Protein AF-A0A7S8D0P3-F1 (afdb_monomer_lite)

Secondary structure (DSSP, 8-state):
-HHHHHHHHHHSTTGGGGG-EEEE-TTS-EEEE--SS--SSS-SSEEEEEE-SS-TTTSTTGGGSPPP-TTS-EEEE--GGGHHHHS-TT---SHHHHHHS---S-EEEEEE-SS-EEEEEE--TTT--HHHHHHHHHHHHHHHTT-GGGSPPBSTTTS-GGGGTTT-TT--PPPTTGGGB--THHHHHHHHHHHHHHHHS-----EEEE--HHHHHHHHHHHHHTTTTSSSPPP--HHHHHHHHHHHHHHHHHS-TT---EEEEEEEEESTTT-TTT--S-TTT-B--S--EEEEEEEEEHHHHH--STTHHHHHHHHHHHHHHHHTSHHHHHHHHHHHHHHHHHHSSPPPBS-TT-EEEEE-

Structure (mmCIF, N/CA/C/O backbone):
data_AF-A0A7S8D0P3-F1
#
_entry.id   AF-A0A7S8D0P3-F1
#
loop_
_atom_site.group_PDB
_atom_site.id
_atom_site.type_symbol
_atom_site.label_atom_id
_atom_site.label_alt_id
_atom_site.label_comp_id
_atom_site.label_asym_id
_atom_site.label_entity_id
_atom_site.label_seq_id
_atom_site.pdbx_PDB_ins_code
_atom_site.Cartn_x
_atom_site.Cartn_y
_atom_site.Cartn_z
_atom_site.occupancy
_atom_site.B_iso_or_equiv
_atom_site.auth_seq_id
_atom_site.auth_comp_id
_atom_site.auth_asym_id
_atom_site.auth_atom_id
_atom_site.pdbx_PDB_model_num
ATOM 1 N N . MET A 1 1 ? 7.997 -9.246 -25.696 1.00 88.56 1 MET A N 1
ATOM 2 C CA . MET A 1 1 ? 6.909 -8.241 -25.625 1.00 88.56 1 MET A CA 1
ATOM 3 C C . MET A 1 1 ? 6.840 -7.550 -24.262 1.00 88.56 1 MET A C 1
ATOM 5 O O . MET A 1 1 ? 7.014 -6.341 -24.234 1.00 88.56 1 MET A O 1
ATOM 9 N N . LEU A 1 2 ? 6.655 -8.286 -23.153 1.00 94.19 2 LEU A N 1
ATOM 10 C CA . LEU A 1 2 ? 6.530 -7.737 -21.785 1.00 94.19 2 LEU A CA 1
ATOM 11 C C . LEU A 1 2 ? 7.719 -6.864 -21.340 1.00 94.19 2 LEU A C 1
ATOM 13 O O . LEU A 1 2 ? 7.529 -5.743 -20.876 1.00 94.19 2 LEU A O 1
ATOM 17 N N . ARG A 1 3 ? 8.951 -7.346 -21.546 1.00 95.38 3 ARG A N 1
ATOM 18 C CA . ARG A 1 3 ? 10.180 -6.587 -21.260 1.00 95.38 3 ARG A CA 1
ATOM 19 C C . ARG A 1 3 ? 10.232 -5.255 -22.013 1.00 95.38 3 ARG A C 1
ATOM 21 O O . ARG A 1 3 ? 10.417 -4.201 -21.413 1.00 95.38 3 ARG A O 1
ATOM 28 N N . GLU A 1 4 ? 10.064 -5.307 -23.330 1.00 95.62 4 GLU A N 1
ATOM 29 C CA . GLU A 1 4 ? 10.180 -4.128 -24.194 1.00 95.62 4 GLU A CA 1
ATOM 30 C C . GLU A 1 4 ? 9.111 -3.081 -23.880 1.00 95.62 4 GLU A C 1
ATOM 32 O O . GLU A 1 4 ? 9.406 -1.891 -23.797 1.00 95.62 4 GLU A O 1
ATOM 37 N N . SER A 1 5 ? 7.869 -3.504 -23.635 1.00 96.94 5 SER A N 1
ATOM 38 C CA . SER A 1 5 ? 6.797 -2.571 -23.294 1.00 96.94 5 SER A CA 1
ATOM 39 C C . SER A 1 5 ? 7.032 -1.872 -21.954 1.00 96.94 5 SER A C 1
ATOM 41 O O . SER A 1 5 ? 6.804 -0.664 -21.885 1.00 96.94 5 SER A O 1
ATOM 43 N N . LEU A 1 6 ? 7.538 -2.563 -20.925 1.00 97.00 6 LEU A N 1
ATOM 44 C CA . LEU A 1 6 ? 7.891 -1.921 -19.651 1.00 97.00 6 LEU A CA 1
ATOM 45 C C . LEU A 1 6 ? 9.072 -0.961 -19.827 1.00 97.00 6 LEU A C 1
ATOM 47 O O . LEU A 1 6 ? 9.067 0.146 -19.290 1.00 97.00 6 LEU A O 1
ATOM 51 N N . SER A 1 7 ? 10.062 -1.355 -20.634 1.00 96.31 7 SER A N 1
ATOM 52 C CA . SER A 1 7 ? 11.213 -0.508 -20.953 1.00 96.31 7 SER A CA 1
ATOM 53 C C . SER A 1 7 ? 10.793 0.796 -21.627 1.00 96.31 7 SER A C 1
ATOM 55 O O . SER A 1 7 ? 11.289 1.854 -21.238 1.00 96.31 7 SER A O 1
ATOM 57 N N . ARG A 1 8 ? 9.822 0.749 -22.550 1.00 96.19 8 ARG A N 1
ATOM 58 C CA . ARG A 1 8 ? 9.239 1.952 -23.164 1.00 96.19 8 ARG A CA 1
ATOM 59 C C . ARG A 1 8 ? 8.606 2.885 -22.136 1.00 96.19 8 ARG A C 1
ATOM 61 O O . ARG A 1 8 ? 8.847 4.082 -22.224 1.00 96.19 8 ARG A O 1
ATOM 68 N N . VAL A 1 9 ? 7.852 2.360 -21.162 1.00 96.81 9 VAL A N 1
ATOM 69 C CA . VAL A 1 9 ? 7.243 3.186 -20.099 1.00 96.81 9 VAL A CA 1
ATOM 70 C C . VAL A 1 9 ? 8.323 3.886 -19.286 1.00 96.81 9 VAL A C 1
ATOM 72 O O . VAL A 1 9 ? 8.301 5.103 -19.151 1.00 96.81 9 VAL A O 1
ATOM 75 N N . ILE A 1 10 ? 9.309 3.138 -18.784 1.00 96.25 10 ILE A N 1
ATOM 76 C CA . ILE A 1 10 ? 10.359 3.704 -17.926 1.00 96.25 10 ILE A CA 1
ATOM 77 C C . ILE A 1 10 ? 11.255 4.679 -18.709 1.00 96.25 10 ILE A C 1
ATOM 79 O O . ILE A 1 10 ? 11.817 5.603 -18.131 1.00 96.25 10 ILE A O 1
ATOM 83 N N . ALA A 1 11 ? 11.378 4.538 -20.029 1.00 94.69 11 ALA A N 1
ATOM 84 C CA . ALA A 1 11 ? 12.126 5.488 -20.850 1.00 94.69 11 ALA A CA 1
ATOM 85 C C . ALA A 1 11 ? 11.448 6.871 -20.975 1.00 94.69 11 ALA A C 1
ATOM 87 O O . ALA A 1 11 ? 12.143 7.856 -21.273 1.00 94.69 11 ALA A O 1
ATOM 88 N N . LEU A 1 12 ? 10.132 6.966 -20.729 1.00 94.75 12 LEU A N 1
ATOM 89 C CA . LEU A 1 12 ? 9.378 8.216 -20.835 1.00 94.75 12 LEU A CA 1
ATOM 90 C C . LEU A 1 12 ? 9.917 9.297 -19.877 1.00 94.75 12 LEU A C 1
ATOM 92 O O . LEU A 1 12 ? 10.472 8.990 -18.810 1.00 94.75 12 LEU A O 1
ATOM 96 N N . PRO A 1 13 ? 9.759 10.588 -20.231 1.00 91.62 13 PRO A N 1
ATOM 97 C CA . PRO A 1 13 ? 10.049 11.690 -19.323 1.00 91.62 13 PRO A CA 1
ATOM 98 C C . PRO A 1 13 ? 9.340 11.512 -17.971 1.00 91.62 13 PRO A C 1
ATOM 100 O O . PRO A 1 13 ? 8.178 11.119 -17.906 1.00 91.62 13 PRO A O 1
ATOM 103 N N . GLY A 1 14 ? 10.068 11.762 -16.883 1.00 91.06 14 GLY A N 1
ATOM 104 C CA . GLY A 1 14 ? 9.611 11.548 -15.507 1.00 91.06 14 GLY A CA 1
ATOM 105 C C . GLY A 1 14 ? 9.648 10.088 -15.046 1.00 91.06 14 GLY A C 1
ATOM 106 O O . GLY A 1 14 ? 10.326 9.780 -14.065 1.00 91.06 14 GLY A O 1
ATOM 107 N N . TRP A 1 15 ? 9.038 9.176 -15.809 1.00 95.00 15 TRP A N 1
ATOM 108 C CA . TRP A 1 15 ? 8.965 7.737 -15.506 1.00 95.00 15 TRP A CA 1
ATOM 109 C C . TRP A 1 15 ? 10.332 7.067 -15.324 1.00 95.00 15 TRP A C 1
ATOM 111 O O . TRP A 1 15 ? 10.466 6.118 -14.549 1.00 95.00 15 TRP A O 1
ATOM 121 N N . ARG A 1 16 ? 11.383 7.615 -15.943 1.00 94.44 16 ARG A N 1
ATOM 122 C CA . ARG A 1 16 ? 12.779 7.184 -15.743 1.00 94.44 16 ARG A CA 1
ATOM 123 C C . ARG A 1 16 ? 13.247 7.155 -14.295 1.00 94.44 16 ARG A C 1
ATOM 125 O O . ARG A 1 16 ? 14.171 6.402 -13.999 1.00 94.44 16 ARG A O 1
ATOM 132 N N . LYS A 1 17 ? 12.603 7.905 -13.391 1.00 93.94 17 LYS A N 1
ATOM 133 C CA . LYS A 1 17 ? 12.846 7.828 -11.942 1.00 93.94 17 LYS A CA 1
ATOM 134 C C . LYS A 1 17 ? 12.729 6.395 -11.419 1.00 93.94 17 LYS A C 1
ATOM 136 O O . LYS A 1 17 ? 13.540 5.993 -10.590 1.00 93.94 17 LYS A O 1
ATOM 141 N N . LEU A 1 18 ? 11.793 5.604 -11.949 1.00 94.56 18 LEU A N 1
ATOM 142 C CA . LEU A 1 18 ? 11.612 4.194 -11.584 1.00 94.56 18 LEU A CA 1
ATOM 143 C C . LEU A 1 18 ? 12.834 3.339 -11.932 1.00 94.56 18 LEU A C 1
ATOM 145 O O . LEU A 1 18 ? 13.189 2.431 -11.187 1.00 94.56 18 LEU A O 1
ATOM 149 N N . GLY A 1 19 ? 13.540 3.687 -13.009 1.00 95.31 19 GLY A N 1
ATOM 150 C CA . GLY A 1 19 ? 14.804 3.061 -13.378 1.00 95.31 19 GLY A CA 1
ATOM 151 C C . GLY A 1 19 ? 16.024 3.627 -12.657 1.00 95.31 19 GLY A C 1
ATOM 152 O O . GLY A 1 19 ? 17.145 3.401 -13.105 1.00 95.31 19 GLY A O 1
ATOM 153 N N . GLY A 1 20 ? 15.838 4.382 -11.574 1.00 95.38 20 GLY A N 1
ATOM 154 C CA . GLY A 1 20 ? 16.918 4.912 -10.750 1.00 95.38 20 GLY A CA 1
ATOM 155 C C . GLY A 1 20 ? 17.628 3.864 -9.888 1.00 95.38 20 GLY A C 1
ATOM 156 O O . GLY A 1 20 ? 17.328 2.668 -9.934 1.00 95.38 20 GLY A O 1
ATOM 157 N N . ARG A 1 21 ? 18.618 4.326 -9.123 1.00 96.19 21 ARG A N 1
ATOM 158 C CA . ARG A 1 21 ? 19.414 3.547 -8.165 1.00 96.19 21 ARG A CA 1
ATOM 159 C C . ARG A 1 21 ? 19.366 4.216 -6.808 1.00 96.19 21 ARG A C 1
ATOM 161 O O . ARG A 1 21 ? 19.583 5.423 -6.733 1.00 96.19 21 ARG A O 1
ATOM 168 N N . VAL A 1 22 ? 19.124 3.438 -5.759 1.00 95.56 22 VAL A N 1
ATOM 169 C CA . VAL A 1 22 ? 19.163 3.956 -4.390 1.00 95.56 22 VAL A CA 1
ATOM 170 C C . VAL A 1 22 ? 20.615 4.234 -4.018 1.00 95.56 22 VAL A C 1
ATOM 172 O O . VAL A 1 22 ? 21.484 3.375 -4.172 1.00 95.56 22 VAL A O 1
ATOM 175 N N . ARG A 1 23 ? 20.898 5.450 -3.565 1.00 95.38 23 ARG A N 1
ATOM 176 C CA . ARG A 1 23 ? 22.223 5.887 -3.123 1.00 95.38 23 ARG A CA 1
ATOM 177 C C . ARG A 1 23 ? 22.109 6.604 -1.794 1.00 95.38 23 ARG A C 1
ATOM 179 O O . ARG A 1 23 ? 21.054 7.126 -1.455 1.00 95.38 23 ARG A O 1
ATOM 186 N N . MET A 1 24 ? 23.209 6.617 -1.057 1.00 95.44 24 MET A N 1
ATOM 187 C CA . MET A 1 24 ? 23.353 7.422 0.145 1.00 95.44 24 MET A CA 1
ATOM 188 C C . MET A 1 24 ? 24.165 8.668 -0.205 1.00 95.44 24 MET A C 1
ATOM 190 O O . MET A 1 24 ? 25.224 8.553 -0.824 1.00 95.44 24 MET A O 1
ATOM 194 N N . ASN A 1 25 ? 23.683 9.844 0.180 1.00 94.31 25 ASN A N 1
ATOM 195 C CA . ASN A 1 25 ? 24.411 11.094 -0.007 1.00 94.31 25 ASN A CA 1
ATOM 196 C C . ASN A 1 25 ? 25.384 11.372 1.155 1.00 94.31 25 ASN A C 1
ATOM 198 O O . ASN A 1 25 ? 25.431 10.646 2.150 1.00 94.31 25 ASN A O 1
ATOM 202 N N . SER A 1 26 ? 26.146 12.466 1.059 1.00 94.38 26 SER A N 1
ATOM 203 C CA . SER A 1 26 ? 27.126 12.873 2.082 1.00 94.38 26 SER A CA 1
ATOM 204 C C . SER A 1 26 ? 26.517 13.242 3.442 1.00 94.38 26 SER A C 1
ATOM 206 O O . SER A 1 26 ? 27.242 13.345 4.426 1.00 94.38 26 SER A O 1
ATOM 208 N N . LYS A 1 27 ? 25.193 13.431 3.514 1.00 93.12 27 LYS A N 1
ATOM 209 C CA . LYS A 1 27 ? 24.434 13.708 4.743 1.00 93.12 27 LYS A CA 1
ATOM 210 C C . LYS A 1 27 ? 23.757 12.457 5.313 1.00 93.12 27 LYS A C 1
ATOM 212 O O . LYS A 1 27 ? 22.871 12.589 6.156 1.00 93.12 27 LYS A O 1
ATOM 217 N N . TYR A 1 28 ? 24.127 11.265 4.840 1.00 89.75 28 TYR A N 1
ATOM 218 C CA . TYR A 1 28 ? 23.503 9.997 5.229 1.00 89.75 28 TYR A CA 1
ATOM 219 C C . TYR A 1 28 ? 21.985 9.970 4.979 1.00 89.75 28 TYR A C 1
ATOM 221 O O . TYR A 1 28 ? 21.216 9.404 5.758 1.00 89.75 28 TYR A O 1
ATOM 229 N N . LYS A 1 29 ? 21.533 10.610 3.893 1.00 90.75 29 LYS A N 1
ATOM 230 C CA . LYS A 1 29 ? 20.152 10.531 3.401 1.00 90.75 29 LYS A CA 1
ATOM 231 C C . LYS A 1 29 ? 20.104 9.765 2.083 1.00 90.75 29 LYS A C 1
ATOM 233 O O . LYS A 1 29 ? 21.052 9.797 1.300 1.00 90.75 29 LYS A O 1
ATOM 238 N N . LEU A 1 30 ? 18.985 9.083 1.855 1.00 93.31 30 LEU A N 1
ATOM 239 C CA . LEU A 1 30 ? 18.761 8.301 0.645 1.00 93.31 30 LEU A CA 1
ATOM 240 C C . LEU A 1 30 ? 18.325 9.195 -0.518 1.00 93.31 30 LEU A C 1
ATOM 242 O O . LEU A 1 30 ? 17.484 10.075 -0.354 1.00 93.31 30 LEU A O 1
ATOM 246 N N . GLU A 1 31 ? 18.876 8.924 -1.695 1.00 93.44 31 GLU A N 1
ATOM 247 C CA . GLU A 1 31 ? 18.575 9.599 -2.955 1.00 93.44 31 GLU A CA 1
ATOM 248 C C . GLU A 1 31 ? 18.412 8.575 -4.084 1.00 93.44 31 GLU A C 1
ATOM 250 O O . GLU A 1 31 ? 18.925 7.454 -4.022 1.00 93.44 31 GLU A O 1
ATOM 255 N N . ILE A 1 32 ? 17.700 8.967 -5.143 1.00 93.44 32 ILE A N 1
ATOM 256 C CA . ILE A 1 32 ? 17.501 8.141 -6.337 1.00 93.44 32 ILE A CA 1
ATOM 257 C C . ILE A 1 32 ? 18.338 8.721 -7.477 1.00 93.44 32 ILE A C 1
ATOM 259 O O . ILE A 1 32 ? 18.025 9.775 -8.026 1.00 93.44 32 ILE A O 1
ATOM 263 N N . HIS A 1 33 ? 19.390 8.008 -7.875 1.00 94.81 33 HIS A N 1
ATOM 264 C CA . HIS A 1 33 ? 20.246 8.395 -8.993 1.00 94.81 33 HIS A CA 1
ATOM 265 C C . HIS A 1 33 ? 19.727 7.779 -10.290 1.00 94.81 33 HIS A C 1
ATOM 267 O O . HIS A 1 33 ? 19.792 6.562 -10.481 1.00 94.81 33 HIS A O 1
ATOM 273 N N . VAL A 1 34 ? 19.238 8.615 -11.203 1.00 94.38 34 VAL A N 1
ATOM 274 C CA . VAL A 1 34 ? 18.690 8.173 -12.491 1.00 94.38 34 VAL A CA 1
ATOM 275 C C . VAL A 1 34 ? 19.777 8.217 -13.572 1.00 94.38 34 VAL A C 1
ATOM 277 O O . VAL A 1 34 ? 20.350 9.283 -13.811 1.00 94.38 34 VAL A O 1
ATOM 280 N N . PRO A 1 35 ? 20.093 7.094 -14.248 1.00 94.19 35 PRO A N 1
ATOM 281 C CA . PRO A 1 35 ? 20.983 7.109 -15.407 1.00 94.19 35 PRO A CA 1
ATOM 282 C C . PRO A 1 35 ? 20.472 8.058 -16.503 1.00 94.19 35 PRO A C 1
ATOM 284 O O . PRO A 1 35 ? 19.283 8.067 -16.811 1.00 94.19 35 PRO A O 1
ATOM 287 N N . LYS A 1 36 ? 21.374 8.823 -17.139 1.00 91.62 36 LYS A N 1
ATOM 288 C CA . LYS A 1 36 ? 21.011 9.690 -18.280 1.00 91.62 36 LYS A CA 1
ATOM 289 C C . LYS A 1 36 ? 20.414 8.887 -19.439 1.00 91.62 36 LYS A C 1
ATOM 291 O O . LYS A 1 36 ? 19.483 9.342 -20.093 1.00 91.62 36 LYS A O 1
ATOM 296 N N . THR A 1 37 ? 20.961 7.698 -19.673 1.00 92.56 37 THR A N 1
ATOM 297 C CA . THR A 1 37 ? 20.485 6.719 -20.649 1.00 92.56 37 THR A CA 1
ATOM 298 C C . THR A 1 37 ? 20.521 5.329 -20.025 1.00 92.56 37 THR A C 1
ATOM 300 O O . THR A 1 37 ? 21.417 5.010 -19.237 1.00 92.56 37 THR A O 1
ATOM 303 N N . PHE A 1 38 ? 19.542 4.496 -20.374 1.00 95.38 38 PHE A N 1
ATOM 304 C CA . PHE A 1 38 ? 19.559 3.080 -20.023 1.00 95.38 38 PHE A CA 1
ATOM 305 C C . PHE A 1 38 ? 20.371 2.304 -21.060 1.00 95.38 38 PHE A C 1
ATOM 307 O O . PHE A 1 38 ? 20.313 2.591 -22.254 1.00 95.38 38 PHE A O 1
ATOM 314 N N . SER A 1 39 ? 21.148 1.331 -20.600 1.00 93.62 39 SER A N 1
ATOM 315 C CA . SER A 1 39 ? 21.996 0.477 -21.441 1.00 93.62 39 SER A CA 1
ATOM 316 C C . SER A 1 39 ? 21.977 -0.956 -20.923 1.00 93.62 39 SER A C 1
ATOM 318 O O . SER A 1 39 ? 21.445 -1.218 -19.848 1.00 93.62 39 SER A O 1
ATOM 320 N N . SER A 1 40 ? 22.606 -1.889 -21.637 1.00 91.00 40 SER A N 1
ATOM 321 C CA . SER A 1 40 ? 22.783 -3.261 -21.141 1.00 91.00 40 SER A CA 1
ATOM 322 C C . SER A 1 40 ? 23.541 -3.321 -19.809 1.00 91.00 40 SER A C 1
ATOM 324 O O . SER A 1 40 ? 23.227 -4.159 -18.974 1.00 91.00 40 SER A O 1
ATOM 326 N N . ARG A 1 41 ? 24.496 -2.405 -19.579 1.00 92.12 41 ARG A N 1
ATOM 327 C CA . ARG A 1 41 ? 25.250 -2.305 -18.315 1.00 92.12 41 ARG A CA 1
ATOM 328 C C . ARG A 1 41 ? 24.467 -1.616 -17.198 1.00 92.12 41 ARG A C 1
ATOM 330 O O . ARG A 1 41 ? 24.695 -1.902 -16.032 1.00 92.12 41 ARG A O 1
ATOM 337 N N . ARG A 1 42 ? 23.575 -0.684 -17.547 1.00 94.62 42 ARG A N 1
ATOM 338 C CA . ARG A 1 42 ? 22.718 0.053 -16.602 1.00 94.62 42 ARG A CA 1
ATOM 339 C C . ARG A 1 42 ? 21.272 0.007 -17.095 1.00 94.62 42 ARG A C 1
ATOM 341 O O . ARG A 1 42 ? 20.799 0.992 -17.672 1.00 94.62 42 ARG A O 1
ATOM 348 N N . PRO A 1 43 ? 20.591 -1.142 -16.950 1.00 95.50 43 PRO A N 1
ATOM 349 C CA . PRO A 1 43 ? 19.252 -1.318 -17.491 1.00 95.50 43 PRO A CA 1
ATOM 350 C C . PRO A 1 43 ? 18.225 -0.499 -16.704 1.00 95.50 43 PRO A C 1
ATOM 352 O O . PRO A 1 43 ? 18.460 -0.102 -15.559 1.00 95.50 43 PRO A O 1
ATOM 355 N N . ALA A 1 44 ? 17.067 -0.266 -17.321 1.00 96.19 44 ALA A N 1
ATOM 356 C CA . ALA A 1 44 ? 15.941 0.416 -16.685 1.00 96.19 44 ALA A CA 1
ATOM 357 C C . ALA A 1 44 ? 15.379 -0.369 -15.485 1.00 96.19 44 ALA A C 1
ATOM 359 O O . ALA A 1 44 ? 14.906 0.229 -14.530 1.00 96.19 44 ALA A O 1
ATOM 360 N N . PHE A 1 45 ? 15.447 -1.698 -15.521 1.00 96.12 45 PHE A N 1
ATOM 361 C CA . PHE A 1 45 ? 14.994 -2.610 -14.471 1.00 96.12 45 PHE A CA 1
ATOM 362 C C . PHE A 1 45 ? 15.752 -3.939 -14.598 1.00 96.12 45 PHE A C 1
ATOM 364 O O . PHE A 1 45 ? 16.290 -4.241 -15.668 1.00 96.12 45 PHE A O 1
ATOM 371 N N . GLY A 1 46 ? 15.835 -4.705 -13.511 1.00 95.50 46 GLY A N 1
ATOM 372 C CA . GLY A 1 46 ? 16.370 -6.065 -13.522 1.00 95.50 46 GLY A CA 1
ATOM 373 C C . GLY A 1 46 ? 15.380 -6.967 -14.246 1.00 95.50 46 GLY A C 1
ATOM 374 O O . GLY A 1 46 ? 14.180 -6.819 -14.044 1.00 95.50 46 GLY A O 1
ATOM 375 N N . PHE A 1 47 ? 15.837 -7.853 -15.125 1.00 95.69 47 PHE A N 1
ATOM 376 C CA . PHE A 1 47 ? 14.942 -8.699 -15.914 1.00 95.69 47 PHE A CA 1
ATOM 377 C C . PHE A 1 47 ? 15.368 -10.156 -15.834 1.00 95.69 47 PHE A C 1
ATOM 379 O O . PHE A 1 47 ? 16.488 -10.489 -16.219 1.00 95.69 47 PHE A O 1
ATOM 386 N N . HIS A 1 48 ? 14.442 -11.007 -15.403 1.00 96.19 48 HIS A N 1
ATOM 387 C CA . HIS A 1 48 ? 14.629 -12.447 -15.310 1.00 96.19 48 HIS A CA 1
ATOM 388 C C . HIS A 1 48 ? 13.461 -13.152 -15.993 1.00 96.19 48 HIS A C 1
ATOM 390 O O . HIS A 1 48 ? 12.304 -12.754 -15.839 1.00 96.19 48 HIS A O 1
ATOM 396 N N . HIS A 1 49 ? 13.766 -14.205 -16.747 1.00 96.06 49 HIS A N 1
ATOM 397 C CA . HIS A 1 49 ? 12.763 -15.036 -17.399 1.00 96.06 49 HIS A CA 1
ATOM 398 C C . HIS A 1 49 ? 13.130 -16.505 -17.228 1.00 96.06 49 HIS A C 1
ATOM 400 O O . HIS A 1 49 ? 14.162 -16.949 -17.724 1.00 96.06 49 HIS A O 1
ATOM 406 N N . THR A 1 50 ? 12.271 -17.231 -16.525 1.00 95.69 50 THR A N 1
ATOM 407 C CA . THR A 1 50 ? 12.356 -18.676 -1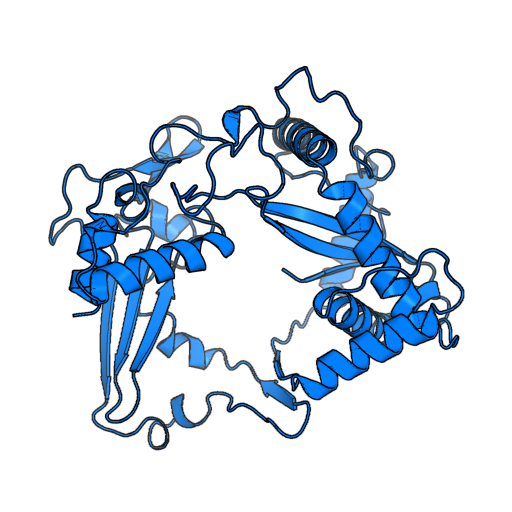6.320 1.00 95.69 50 THR A CA 1
ATOM 408 C C . THR A 1 50 ? 11.272 -19.346 -17.158 1.00 95.69 50 THR A C 1
ATOM 410 O O . THR A 1 50 ? 10.144 -18.859 -17.201 1.00 95.69 50 THR A O 1
ATOM 413 N N . THR A 1 51 ? 11.597 -20.440 -17.844 1.00 96.88 51 THR A N 1
ATOM 414 C CA . THR A 1 51 ? 10.633 -21.188 -18.667 1.00 96.88 51 THR A CA 1
ATOM 415 C C . THR A 1 51 ? 10.623 -22.653 -18.254 1.00 96.88 51 THR A C 1
ATOM 417 O O . THR A 1 51 ? 11.675 -23.224 -17.975 1.00 96.88 51 THR A O 1
ATOM 420 N N . PHE A 1 52 ? 9.430 -23.234 -18.221 1.00 97.25 52 PHE A N 1
ATOM 421 C CA . PHE A 1 52 ? 9.161 -24.634 -17.951 1.00 97.25 52 PHE A CA 1
ATOM 422 C C . PHE A 1 52 ? 8.329 -25.209 -19.100 1.00 97.25 52 PHE A C 1
ATOM 424 O O . PHE A 1 52 ? 7.245 -24.706 -19.394 1.00 97.25 52 PHE A O 1
ATOM 431 N N . ASP A 1 53 ? 8.805 -26.292 -19.713 1.00 97.44 53 ASP A N 1
ATOM 432 C CA . ASP A 1 53 ? 8.114 -26.989 -20.811 1.00 97.44 53 ASP A CA 1
ATOM 433 C C . ASP A 1 53 ? 7.042 -27.973 -20.297 1.00 97.44 53 ASP A C 1
ATOM 435 O O . ASP A 1 53 ? 6.869 -29.069 -20.824 1.00 97.44 53 ASP A O 1
ATOM 439 N N . ILE A 1 54 ? 6.341 -27.590 -19.231 1.00 98.12 54 ILE A N 1
ATOM 440 C CA . ILE A 1 54 ? 5.270 -28.357 -18.583 1.00 98.12 54 ILE A CA 1
ATOM 441 C C . ILE A 1 54 ? 4.107 -27.429 -18.236 1.00 98.12 54 ILE A C 1
ATOM 443 O O . ILE A 1 54 ? 4.281 -26.206 -18.177 1.00 98.12 54 ILE A O 1
ATOM 447 N N . SER A 1 55 ? 2.930 -28.006 -17.989 1.00 97.81 55 SER A N 1
ATOM 448 C CA . SER A 1 55 ? 1.810 -27.250 -17.425 1.00 97.81 55 SER A CA 1
ATOM 449 C C . SER A 1 55 ? 2.101 -26.831 -15.980 1.00 97.81 55 SER A C 1
ATOM 451 O O . SER A 1 55 ? 2.899 -27.459 -15.273 1.00 97.81 55 SER A O 1
ATOM 453 N N . ILE A 1 56 ? 1.446 -25.771 -15.505 1.00 96.75 56 ILE A N 1
ATOM 454 C CA . ILE A 1 56 ? 1.612 -25.308 -14.121 1.00 96.75 56 ILE A CA 1
ATOM 455 C C . ILE A 1 56 ? 1.194 -26.375 -13.094 1.00 96.75 56 ILE A C 1
ATOM 457 O O . ILE A 1 56 ? 1.794 -26.475 -12.021 1.00 96.75 56 ILE A O 1
ATOM 461 N N . ASP A 1 57 ? 0.203 -27.202 -13.442 1.00 96.50 57 ASP A N 1
ATOM 462 C CA . ASP A 1 57 ? -0.326 -28.271 -12.591 1.00 96.50 57 ASP A CA 1
ATOM 463 C C . ASP A 1 57 ? 0.606 -29.501 -12.527 1.00 96.50 57 ASP A C 1
ATOM 465 O O . ASP A 1 57 ? 0.531 -30.276 -11.575 1.00 96.50 57 ASP A O 1
ATOM 469 N N . GLU A 1 58 ? 1.534 -29.661 -13.475 1.00 97.31 58 GLU A N 1
ATOM 470 C CA . GLU A 1 58 ? 2.580 -30.695 -13.430 1.00 97.31 58 GLU A CA 1
ATOM 471 C C . GLU A 1 58 ? 3.795 -30.276 -12.587 1.00 97.31 58 GLU A C 1
ATOM 473 O O . GLU A 1 58 ? 4.567 -31.120 -12.124 1.00 97.31 58 GLU A O 1
ATOM 478 N N . HIS A 1 59 ? 3.988 -28.975 -12.356 1.00 96.56 59 HIS A N 1
ATOM 479 C CA . HIS A 1 59 ? 5.150 -28.488 -11.624 1.00 96.56 59 HIS A CA 1
ATOM 480 C C . HIS A 1 59 ? 5.028 -28.803 -10.113 1.00 96.56 59 HIS A C 1
ATOM 482 O O . HIS A 1 59 ? 4.062 -28.370 -9.477 1.00 96.56 59 HIS A O 1
ATOM 488 N N . PRO A 1 60 ? 6.031 -29.437 -9.462 1.00 94.62 60 PRO A N 1
ATOM 489 C CA . PRO A 1 60 ? 5.933 -29.908 -8.066 1.00 94.62 60 PRO A CA 1
ATOM 490 C C . PRO A 1 60 ? 5.582 -28.830 -7.027 1.00 94.62 60 PRO A C 1
ATOM 492 O O . PRO A 1 60 ? 4.975 -29.095 -5.988 1.00 94.62 60 PRO A O 1
ATOM 495 N N . LEU A 1 61 ? 6.012 -27.594 -7.277 1.00 93.75 61 LEU A N 1
ATOM 496 C CA . LEU A 1 61 ? 5.695 -26.440 -6.437 1.00 93.75 61 LEU A CA 1
ATOM 497 C C . LEU A 1 61 ? 4.501 -25.606 -6.942 1.00 93.75 61 LEU A C 1
ATOM 499 O O . LEU A 1 61 ? 3.629 -25.294 -6.139 1.00 93.75 61 LEU A O 1
ATOM 503 N N . ALA A 1 62 ? 4.433 -25.252 -8.233 1.00 93.50 62 ALA A N 1
ATOM 504 C CA . ALA A 1 62 ? 3.395 -24.363 -8.760 1.00 93.50 62 ALA A CA 1
ATOM 505 C C . ALA A 1 62 ? 1.987 -24.982 -8.720 1.00 93.50 62 ALA A C 1
ATOM 507 O O . ALA A 1 62 ? 1.023 -24.266 -8.469 1.00 93.50 62 ALA A O 1
ATOM 508 N N . SER A 1 63 ? 1.874 -26.309 -8.835 1.00 93.69 63 SER A N 1
ATOM 509 C CA . SER A 1 63 ? 0.611 -27.048 -8.662 1.00 93.69 63 SER A CA 1
ATOM 510 C C . SER A 1 63 ? -0.029 -26.873 -7.277 1.00 93.69 63 SER A C 1
ATOM 512 O O . SER A 1 63 ? -1.228 -27.098 -7.108 1.00 93.69 63 SER A O 1
ATOM 514 N N . ARG A 1 64 ? 0.758 -26.443 -6.279 1.00 91.88 64 ARG A N 1
ATOM 515 C CA . ARG A 1 64 ? 0.316 -26.172 -4.902 1.00 91.88 64 ARG A CA 1
ATOM 516 C C . ARG A 1 64 ? -0.073 -24.712 -4.664 1.00 91.88 64 ARG A C 1
ATOM 518 O O . ARG A 1 64 ? -0.445 -24.374 -3.541 1.00 91.88 64 ARG A O 1
ATOM 525 N N . LEU A 1 65 ? 0.020 -23.842 -5.676 1.00 90.81 65 LEU A N 1
ATOM 526 C CA . LEU A 1 65 ? -0.418 -22.454 -5.543 1.00 90.81 65 LEU A CA 1
ATOM 527 C C . LEU A 1 65 ? -1.908 -22.404 -5.151 1.00 90.81 65 LEU A C 1
ATOM 529 O O . LEU A 1 65 ? -2.706 -23.185 -5.682 1.00 90.81 65 LEU A O 1
ATOM 533 N N . PRO A 1 66 ? -2.310 -21.500 -4.236 1.00 89.00 66 PRO A N 1
ATOM 534 C CA . PRO A 1 66 ? -3.698 -21.401 -3.803 1.00 89.00 66 PRO A CA 1
ATOM 535 C C . PRO A 1 66 ? -4.653 -21.168 -4.978 1.00 89.00 66 PRO A C 1
ATOM 537 O O . PRO A 1 66 ? -4.449 -20.263 -5.789 1.00 89.00 66 PRO A O 1
ATOM 540 N N . LYS A 1 67 ? -5.724 -21.965 -5.042 1.00 87.31 67 LYS A N 1
ATOM 541 C CA . LYS A 1 67 ? -6.808 -21.807 -6.020 1.00 87.31 67 LYS A CA 1
ATOM 542 C C . LYS A 1 67 ? -8.015 -21.132 -5.345 1.00 87.31 67 LYS A C 1
ATOM 544 O O . LYS A 1 67 ? -8.306 -21.467 -4.195 1.00 87.31 67 LYS A O 1
ATOM 549 N N . PRO A 1 68 ? -8.724 -20.205 -6.021 1.00 87.62 68 PRO A N 1
ATOM 550 C CA . PRO A 1 68 ? -9.916 -19.561 -5.466 1.00 87.62 68 PRO A CA 1
ATOM 551 C C . PRO A 1 68 ? -10.988 -20.576 -5.044 1.00 87.62 68 PRO A C 1
ATOM 553 O O . PRO A 1 68 ? -11.352 -21.450 -5.830 1.00 87.62 68 PRO A O 1
ATOM 556 N N . THR A 1 69 ? -11.546 -20.436 -3.839 1.00 90.38 69 THR A N 1
ATOM 557 C CA . THR A 1 69 ? -12.652 -21.277 -3.347 1.00 90.38 69 THR A CA 1
ATOM 558 C C . THR A 1 69 ? -13.971 -20.512 -3.416 1.00 90.38 69 THR A C 1
ATOM 560 O O . THR A 1 69 ? -14.461 -19.972 -2.428 1.00 90.38 69 THR A O 1
ATOM 563 N N . LEU A 1 70 ? -14.555 -20.433 -4.610 1.00 90.00 70 LEU A N 1
ATOM 564 C CA . LEU A 1 70 ? -15.691 -19.541 -4.883 1.00 90.00 70 LEU A CA 1
ATOM 565 C C . LEU A 1 70 ? -16.927 -19.802 -4.003 1.00 90.00 70 LEU A C 1
ATOM 567 O O . LEU A 1 70 ? -17.650 -18.860 -3.688 1.00 90.00 70 LEU A O 1
ATOM 571 N N . ASP A 1 71 ? -17.133 -21.044 -3.562 1.00 90.50 71 ASP A N 1
ATOM 572 C CA . ASP A 1 71 ? -18.339 -21.449 -2.831 1.00 90.50 71 ASP A CA 1
ATOM 573 C C . ASP A 1 71 ? -18.265 -21.216 -1.315 1.00 90.50 71 ASP A C 1
ATOM 575 O O . ASP A 1 71 ? -19.294 -21.215 -0.639 1.00 90.50 71 ASP A O 1
ATOM 579 N N . LYS A 1 72 ? -17.062 -21.054 -0.744 1.00 92.31 72 LYS A N 1
ATOM 580 C CA . LYS A 1 72 ? -16.885 -20.926 0.710 1.00 92.31 72 LYS A CA 1
ATOM 581 C C . LYS A 1 72 ? -15.602 -20.188 1.096 1.00 92.31 72 LYS A C 1
ATOM 583 O O . LYS A 1 72 ? -14.608 -20.291 0.378 1.00 92.31 72 LYS A O 1
ATOM 588 N N . PRO A 1 73 ? -15.579 -19.508 2.257 1.00 94.00 73 PRO A N 1
ATOM 589 C CA . PRO A 1 73 ? -14.337 -19.017 2.834 1.00 94.00 73 PRO A CA 1
ATOM 590 C C . PRO A 1 73 ? -13.334 -20.147 3.053 1.00 94.00 73 PRO A C 1
ATOM 592 O O . PRO A 1 73 ? -13.710 -21.255 3.450 1.00 94.00 73 PRO A O 1
ATOM 595 N N . SER A 1 74 ? -12.057 -19.860 2.840 1.00 94.00 74 SER A N 1
ATOM 596 C CA . SER A 1 74 ? -10.971 -20.815 3.058 1.00 94.00 74 SER A CA 1
ATOM 597 C C . SER A 1 74 ? -9.718 -20.117 3.568 1.00 94.00 74 SER A C 1
ATOM 599 O O . SER A 1 74 ? -9.500 -18.927 3.341 1.00 94.00 74 SER A O 1
ATOM 601 N N . ILE A 1 75 ? -8.880 -20.891 4.251 1.00 92.94 75 ILE A N 1
ATOM 602 C CA . ILE A 1 75 ? -7.547 -20.483 4.682 1.00 92.94 75 ILE A CA 1
ATOM 603 C C . ILE A 1 75 ? -6.551 -21.351 3.918 1.00 92.94 75 ILE A C 1
ATOM 605 O O . ILE A 1 75 ? -6.711 -22.569 3.853 1.00 92.94 75 ILE A O 1
ATOM 609 N N . HIS A 1 76 ? -5.540 -20.716 3.340 1.00 90.25 76 HIS A N 1
ATOM 610 C CA . HIS A 1 76 ? -4.467 -21.356 2.597 1.00 90.25 76 HIS A CA 1
ATOM 611 C C . HIS A 1 76 ? -3.123 -21.019 3.237 1.00 90.25 76 HIS A C 1
ATOM 613 O O . HIS A 1 76 ? -2.892 -19.886 3.669 1.00 90.25 76 HIS A O 1
ATOM 619 N N . ASP A 1 77 ? -2.224 -21.994 3.272 1.00 85.06 77 ASP A N 1
ATOM 620 C CA . ASP A 1 77 ? -0.867 -21.780 3.756 1.00 85.06 77 ASP A CA 1
ATOM 621 C C . ASP A 1 77 ? -0.061 -20.955 2.750 1.00 85.06 77 ASP A C 1
ATOM 623 O O . ASP A 1 77 ? -0.064 -21.225 1.546 1.00 85.06 77 ASP A O 1
ATOM 627 N N . GLN A 1 78 ? 0.658 -19.947 3.247 1.00 81.50 78 GLN A N 1
ATOM 628 C CA . GLN A 1 78 ? 1.646 -19.239 2.448 1.00 81.50 78 GLN A CA 1
ATOM 629 C C . GLN A 1 78 ? 3.000 -19.928 2.618 1.00 81.50 78 GLN A C 1
ATOM 631 O O . GLN A 1 78 ? 3.733 -19.666 3.570 1.00 81.50 78 GLN A O 1
ATOM 636 N N . HIS A 1 79 ? 3.335 -20.829 1.697 1.00 81.62 79 HIS A N 1
ATOM 637 C CA . HIS A 1 79 ? 4.645 -21.472 1.700 1.00 81.62 79 HIS A CA 1
ATOM 638 C C . HIS A 1 79 ? 5.723 -20.494 1.225 1.00 81.62 79 HIS A C 1
ATOM 640 O O . HIS A 1 79 ? 5.612 -19.920 0.141 1.00 81.62 79 HIS A O 1
ATOM 646 N N . SER A 1 80 ? 6.797 -20.346 2.005 1.00 84.19 80 SER A N 1
ATOM 647 C CA . SER A 1 80 ? 7.969 -19.535 1.639 1.00 84.19 80 SER A CA 1
ATOM 648 C C . SER A 1 80 ? 8.587 -19.958 0.308 1.00 84.19 80 SER A C 1
ATOM 650 O O . SER A 1 80 ? 9.143 -19.127 -0.403 1.00 84.19 80 SER A O 1
ATOM 652 N N . ASP A 1 81 ? 8.450 -21.232 -0.054 1.00 86.81 81 ASP A N 1
ATOM 653 C CA . ASP A 1 81 ? 8.963 -21.788 -1.305 1.00 86.81 81 ASP A CA 1
ATOM 654 C C . ASP A 1 81 ? 8.353 -21.098 -2.533 1.00 86.81 81 ASP A C 1
ATOM 656 O O . ASP A 1 81 ? 9.033 -20.931 -3.548 1.00 86.81 81 ASP A O 1
ATOM 660 N N . PHE A 1 82 ? 7.105 -20.614 -2.440 1.00 89.44 82 PHE A N 1
ATOM 661 C CA . PHE A 1 82 ? 6.448 -19.875 -3.524 1.00 89.44 82 PHE A CA 1
ATOM 662 C C . PHE A 1 82 ? 7.174 -18.574 -3.886 1.00 89.44 82 PHE A C 1
ATOM 664 O O . PHE A 1 82 ? 7.018 -18.087 -5.006 1.00 89.44 82 PHE A O 1
ATOM 671 N N . ASN A 1 83 ? 8.021 -18.044 -2.995 1.00 88.88 83 ASN A N 1
ATOM 672 C CA . ASN A 1 83 ? 8.836 -16.864 -3.280 1.00 88.88 83 ASN A CA 1
ATOM 673 C C . ASN A 1 83 ? 9.758 -17.074 -4.484 1.00 88.88 83 ASN A C 1
ATOM 675 O O . ASN A 1 83 ? 10.072 -16.101 -5.155 1.00 88.88 83 ASN A O 1
ATOM 679 N N . THR A 1 84 ? 10.136 -18.313 -4.811 1.00 89.75 84 THR A N 1
ATOM 680 C CA . THR A 1 84 ? 10.947 -18.623 -6.004 1.00 89.75 84 THR A CA 1
ATOM 681 C C . THR A 1 84 ? 10.271 -18.222 -7.318 1.00 89.75 84 THR A C 1
ATOM 683 O O . THR A 1 84 ? 10.955 -17.889 -8.283 1.00 89.75 84 THR A O 1
ATOM 686 N N . PHE A 1 85 ? 8.934 -18.182 -7.362 1.00 92.75 85 PHE A N 1
ATOM 687 C CA . PHE A 1 85 ? 8.196 -17.670 -8.519 1.00 92.75 85 PHE A CA 1
ATOM 688 C C . PHE A 1 85 ? 8.117 -16.140 -8.535 1.00 92.75 85 PHE A C 1
ATOM 690 O O . PHE A 1 85 ? 8.009 -15.541 -9.603 1.00 92.75 85 PHE A O 1
ATOM 697 N N . GLY A 1 86 ? 8.185 -15.504 -7.362 1.00 92.00 86 GLY A N 1
ATOM 698 C CA . GLY A 1 86 ? 8.039 -14.057 -7.208 1.00 92.00 86 GLY A CA 1
ATOM 699 C C . GLY A 1 86 ? 9.349 -13.274 -7.284 1.00 92.00 86 GLY A C 1
ATOM 700 O O . GLY A 1 86 ? 9.405 -12.214 -7.902 1.00 92.00 86 GLY A O 1
ATOM 701 N N . VAL A 1 87 ? 10.407 -13.805 -6.676 1.00 93.75 87 VAL A N 1
ATOM 702 C CA . VAL A 1 87 ? 11.687 -13.131 -6.450 1.00 93.75 87 VAL A CA 1
ATOM 703 C C . VAL A 1 87 ? 12.796 -13.947 -7.117 1.00 93.75 87 VAL A C 1
ATOM 705 O O . VAL A 1 87 ? 13.118 -15.037 -6.639 1.00 93.75 87 VAL A O 1
ATOM 708 N N . PRO A 1 88 ? 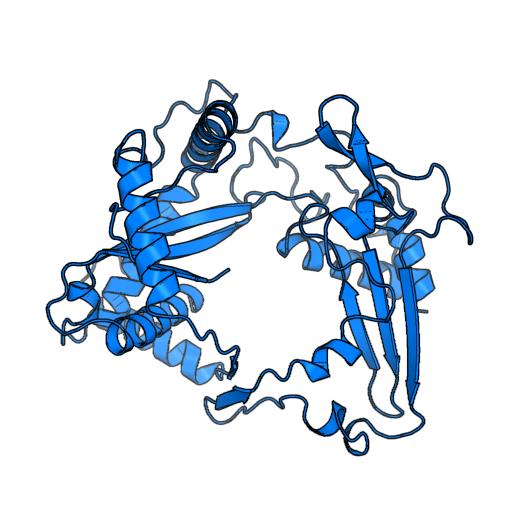13.377 -13.465 -8.228 1.00 92.56 88 PRO A N 1
ATOM 709 C CA . PRO A 1 88 ? 14.446 -14.182 -8.902 1.00 92.56 88 PRO A CA 1
ATOM 710 C C . PRO A 1 88 ? 15.755 -14.109 -8.099 1.00 92.56 88 PRO A C 1
ATOM 712 O O . PRO A 1 88 ? 15.919 -13.201 -7.271 1.00 92.56 88 PRO A O 1
ATOM 715 N N . PRO A 1 89 ? 16.712 -15.018 -8.369 1.00 87.12 89 PRO A N 1
ATOM 716 C CA . PRO A 1 89 ? 18.051 -14.950 -7.793 1.00 87.12 89 PRO A CA 1
ATOM 717 C C . PRO A 1 89 ? 18.696 -13.576 -8.003 1.00 87.12 89 PRO A C 1
ATOM 719 O O . PRO A 1 89 ? 18.414 -12.897 -8.991 1.00 87.12 89 PRO A O 1
ATOM 722 N N . ASP A 1 90 ? 19.557 -13.179 -7.067 1.00 85.88 90 ASP A N 1
ATOM 723 C CA . ASP A 1 90 ? 20.302 -11.910 -7.075 1.00 85.88 90 ASP A CA 1
ATOM 724 C C . ASP A 1 90 ? 19.448 -10.631 -6.967 1.00 85.88 90 ASP A C 1
ATOM 726 O O . ASP A 1 90 ? 19.974 -9.518 -7.062 1.00 85.88 90 ASP A O 1
ATOM 730 N N . THR A 1 91 ? 18.141 -10.759 -6.709 1.00 92.19 91 THR A N 1
ATOM 731 C CA . THR A 1 91 ? 17.295 -9.607 -6.373 1.00 92.19 91 THR A CA 1
ATOM 732 C C . THR A 1 91 ? 17.707 -9.040 -5.012 1.00 92.19 91 THR A C 1
ATOM 734 O O . THR A 1 91 ? 17.749 -9.795 -4.040 1.00 92.19 91 THR A O 1
ATOM 737 N N . PRO A 1 92 ? 17.956 -7.723 -4.893 1.00 93.31 92 PRO A N 1
ATOM 738 C CA . PRO A 1 92 ? 18.228 -7.093 -3.605 1.00 93.31 92 PRO A CA 1
ATOM 739 C C . PRO A 1 92 ? 17.080 -7.308 -2.609 1.00 93.31 92 PRO A C 1
ATOM 741 O O . PRO A 1 92 ? 15.925 -6.995 -2.914 1.00 93.31 92 PRO A O 1
ATOM 744 N N . LEU A 1 93 ? 17.393 -7.800 -1.408 1.00 91.62 93 LEU A N 1
ATOM 745 C CA . LEU A 1 93 ? 16.404 -8.124 -0.372 1.00 91.62 93 LEU A CA 1
ATOM 746 C C . LEU A 1 93 ? 16.376 -7.087 0.753 1.00 91.62 93 LEU A C 1
ATOM 748 O O . LEU A 1 93 ? 15.381 -6.966 1.467 1.00 91.62 93 LEU A O 1
ATOM 752 N N . CYS A 1 94 ? 17.450 -6.314 0.906 1.00 93.44 94 CYS A N 1
ATOM 753 C CA . CYS A 1 94 ? 17.545 -5.245 1.890 1.00 93.44 94 CYS A CA 1
ATOM 754 C C . CYS A 1 94 ? 18.150 -3.963 1.300 1.00 93.44 94 CYS A C 1
ATOM 756 O O . CYS A 1 94 ? 18.680 -3.942 0.188 1.00 93.44 94 CYS A O 1
ATOM 758 N N . LEU A 1 95 ? 18.070 -2.862 2.055 1.00 93.50 95 LEU A N 1
ATOM 759 C CA . LEU A 1 95 ? 18.633 -1.571 1.644 1.00 93.50 95 LEU A CA 1
ATOM 760 C C . LEU A 1 95 ? 20.131 -1.674 1.319 1.00 93.50 95 LEU A C 1
ATOM 762 O O . LEU A 1 95 ? 20.588 -1.106 0.329 1.00 93.50 95 LEU A O 1
ATOM 766 N N . ASP A 1 96 ? 20.876 -2.419 2.132 1.00 94.94 96 ASP A N 1
ATOM 767 C CA . ASP A 1 96 ? 22.313 -2.620 1.967 1.00 94.94 96 ASP A CA 1
ATOM 768 C C . ASP A 1 96 ? 22.666 -3.247 0.613 1.00 94.94 96 ASP A C 1
ATOM 770 O O . ASP A 1 96 ? 23.644 -2.832 -0.009 1.00 94.94 96 ASP A O 1
ATOM 774 N N . ASP A 1 97 ? 21.852 -4.182 0.119 1.00 95.06 97 ASP A N 1
ATOM 775 C CA . ASP A 1 97 ? 22.050 -4.811 -1.189 1.00 95.06 97 ASP A CA 1
ATOM 776 C C . ASP A 1 97 ? 21.919 -3.782 -2.321 1.00 95.06 97 ASP A C 1
ATOM 778 O O . ASP A 1 97 ? 22.726 -3.765 -3.253 1.00 95.06 97 ASP A O 1
ATOM 782 N N . TYR A 1 98 ? 20.950 -2.862 -2.227 1.00 94.81 98 TYR A N 1
ATOM 783 C CA . TYR A 1 98 ? 20.801 -1.764 -3.190 1.00 94.81 98 TYR A CA 1
ATOM 784 C C . TYR A 1 98 ? 21.954 -0.756 -3.114 1.00 94.81 98 TYR A C 1
ATOM 786 O O . TYR A 1 98 ? 22.394 -0.244 -4.145 1.00 94.81 98 TYR A O 1
ATOM 794 N N . LEU A 1 99 ? 22.445 -0.452 -1.909 1.00 95.06 99 LEU A N 1
ATOM 795 C CA . LEU A 1 99 ? 23.535 0.506 -1.710 1.00 95.06 99 LEU A CA 1
ATOM 796 C C . LEU A 1 99 ? 24.884 -0.043 -2.189 1.00 95.06 99 LEU A C 1
ATOM 798 O O . LEU A 1 99 ? 25.687 0.711 -2.739 1.00 95.06 99 LEU A O 1
ATOM 802 N N . LYS A 1 100 ? 25.124 -1.346 -2.005 1.00 94.38 100 LYS A N 1
ATOM 803 C CA . LYS A 1 100 ? 26.363 -2.034 -2.405 1.00 94.38 100 LYS A CA 1
ATOM 804 C C . LYS A 1 100 ? 26.382 -2.427 -3.885 1.00 94.38 100 LYS A C 1
ATOM 806 O O . LYS A 1 100 ? 27.437 -2.789 -4.399 1.00 94.38 100 LYS A O 1
ATOM 811 N N . SER A 1 101 ? 25.250 -2.333 -4.581 1.00 92.50 101 SER A N 1
ATOM 812 C CA . SER A 1 101 ? 25.124 -2.683 -5.999 1.00 92.50 101 SER A CA 1
ATOM 813 C C . SER A 1 101 ? 24.723 -1.489 -6.878 1.00 92.50 101 SER A C 1
ATOM 815 O O . SER A 1 101 ? 24.285 -0.430 -6.424 1.00 92.50 101 SER A O 1
ATOM 817 N N . ASP A 1 102 ? 24.851 -1.641 -8.197 1.00 93.06 102 ASP A N 1
ATOM 818 C CA . ASP A 1 102 ? 24.189 -0.768 -9.180 1.00 93.06 102 ASP A CA 1
ATOM 819 C C . ASP A 1 102 ? 22.883 -1.396 -9.680 1.00 93.06 102 ASP A C 1
ATOM 821 O O . ASP A 1 102 ? 22.534 -1.271 -10.854 1.00 93.06 102 ASP A O 1
ATOM 825 N N . HIS A 1 103 ? 22.146 -2.065 -8.785 1.00 95.31 103 HIS A N 1
ATOM 826 C CA . HIS A 1 103 ? 20.878 -2.706 -9.114 1.00 95.31 103 HIS A CA 1
ATOM 827 C C . HIS A 1 103 ? 19.732 -1.676 -9.234 1.00 95.31 103 HIS A C 1
ATOM 829 O O . HIS A 1 103 ? 19.586 -0.815 -8.358 1.00 95.31 103 HIS A O 1
ATOM 835 N N . PRO A 1 104 ? 18.917 -1.710 -10.310 1.00 95.56 104 PRO A N 1
ATOM 836 C CA . PRO A 1 104 ? 17.739 -0.847 -10.460 1.00 95.56 104 PRO A CA 1
ATOM 837 C C . PRO A 1 104 ? 16.730 -1.012 -9.333 1.00 95.56 104 PRO A C 1
ATOM 839 O O . PRO A 1 104 ? 16.657 -2.059 -8.712 1.00 95.56 104 PRO A O 1
ATOM 842 N N . GLN A 1 105 ? 15.905 0.004 -9.089 1.00 93.75 105 GLN A N 1
ATOM 843 C CA . GLN A 1 105 ? 14.844 -0.120 -8.083 1.00 93.75 105 GLN A CA 1
ATOM 844 C C . GLN A 1 105 ? 13.818 -1.199 -8.440 1.00 93.75 105 GLN A C 1
ATOM 846 O O . GLN A 1 105 ? 13.254 -1.806 -7.545 1.00 93.75 105 GLN A O 1
ATOM 851 N N . LEU A 1 106 ? 13.555 -1.429 -9.727 1.00 95.00 106 LEU A N 1
ATOM 852 C CA . LEU A 1 106 ? 12.577 -2.421 -10.161 1.00 95.00 106 LEU A CA 1
ATOM 853 C C . LEU A 1 106 ? 13.263 -3.685 -10.680 1.00 95.00 106 LEU A C 1
ATOM 855 O O . LEU A 1 106 ? 14.215 -3.594 -11.462 1.00 95.00 106 LEU A O 1
ATOM 859 N N . THR A 1 107 ? 12.703 -4.838 -10.328 1.00 95.75 107 THR A N 1
ATOM 860 C CA . THR A 1 107 ? 12.975 -6.133 -10.964 1.00 95.75 107 THR A CA 1
ATOM 861 C C . THR A 1 107 ? 11.682 -6.674 -11.553 1.00 95.75 107 THR A C 1
ATOM 863 O O . THR A 1 107 ? 10.670 -6.730 -10.864 1.00 95.75 107 THR A O 1
ATOM 866 N N . LEU A 1 108 ? 11.716 -7.087 -12.816 1.00 95.94 108 LEU A N 1
ATOM 867 C CA . LEU A 1 108 ? 10.663 -7.852 -13.468 1.00 95.94 108 LEU A CA 1
ATOM 868 C C . LEU A 1 108 ? 11.101 -9.314 -13.569 1.00 95.94 108 LEU A C 1
ATOM 870 O O . LEU A 1 108 ? 12.106 -9.620 -14.215 1.00 95.94 108 LEU A O 1
ATOM 874 N N . HIS A 1 109 ? 10.308 -10.205 -12.985 1.00 97.06 109 HIS A N 1
ATOM 875 C CA . HIS A 1 109 ? 10.467 -11.646 -13.104 1.00 97.06 109 HIS A CA 1
ATOM 876 C C . HIS A 1 109 ? 9.279 -12.248 -13.848 1.00 97.06 109 HIS A C 1
ATOM 878 O O . HIS A 1 109 ? 8.121 -11.975 -13.526 1.00 97.06 109 HIS A O 1
ATOM 884 N N . ILE A 1 110 ? 9.578 -13.051 -14.864 1.00 96.88 110 ILE A N 1
ATOM 885 C CA . ILE A 1 110 ? 8.593 -13.795 -15.643 1.00 96.88 110 ILE A CA 1
ATOM 886 C C . ILE A 1 110 ? 8.880 -15.281 -15.472 1.00 96.88 110 ILE A C 1
ATOM 888 O O . ILE A 1 110 ? 10.015 -15.713 -15.665 1.00 96.88 110 ILE A O 1
ATOM 892 N N . VAL A 1 111 ? 7.846 -16.057 -15.163 1.00 97.06 111 VAL A N 1
ATOM 893 C CA . VAL A 1 111 ? 7.899 -17.520 -15.158 1.00 97.06 111 VAL A CA 1
ATOM 894 C C . VAL A 1 111 ? 6.853 -18.038 -16.134 1.00 97.06 111 VAL A C 1
ATOM 896 O O . VAL A 1 111 ? 5.661 -17.814 -15.939 1.00 97.06 111 VAL A O 1
ATOM 899 N N . SER A 1 112 ? 7.290 -18.699 -17.201 1.00 97.50 112 SER A N 1
ATOM 900 C CA . SER A 1 112 ? 6.416 -19.226 -18.250 1.00 97.50 112 SER A CA 1
ATOM 901 C C . SER A 1 112 ? 6.302 -20.742 -18.146 1.00 97.50 112 SER A C 1
ATOM 903 O O . SER A 1 112 ? 7.308 -21.437 -18.211 1.00 97.50 112 SER A O 1
ATOM 905 N N . PHE A 1 113 ? 5.075 -21.227 -18.015 1.00 98.00 113 PHE A N 1
ATOM 906 C CA . PHE A 1 113 ? 4.652 -22.606 -18.247 1.00 98.00 113 PHE A CA 1
ATOM 907 C C . PHE A 1 113 ? 4.032 -22.705 -19.648 1.00 98.00 113 PHE A C 1
ATOM 909 O O . PHE A 1 113 ? 3.845 -21.686 -20.324 1.00 98.00 113 PHE A O 1
ATOM 916 N N . THR A 1 114 ? 3.677 -23.911 -20.090 1.00 98.00 114 THR A N 1
ATOM 917 C CA . THR A 1 114 ? 3.017 -24.107 -21.395 1.00 98.00 114 THR A CA 1
ATOM 918 C C . THR A 1 114 ? 1.598 -23.529 -21.443 1.00 98.00 114 THR A C 1
ATOM 920 O O . THR A 1 114 ? 1.123 -23.160 -22.516 1.00 98.00 114 THR A O 1
ATOM 923 N N . ASP A 1 115 ? 0.937 -23.410 -20.290 1.00 97.56 115 ASP A N 1
ATOM 924 C CA . ASP A 1 115 ? -0.460 -22.996 -20.128 1.00 97.56 115 ASP A CA 1
ATOM 925 C C . ASP A 1 115 ? -0.642 -21.698 -19.318 1.00 97.56 115 ASP A C 1
ATOM 927 O O . ASP A 1 115 ? -1.691 -21.055 -19.404 1.00 97.56 115 ASP A O 1
ATOM 931 N N . VAL A 1 116 ? 0.371 -21.279 -18.551 1.00 96.19 116 VAL A N 1
ATOM 932 C CA . VAL A 1 116 ? 0.302 -20.117 -17.651 1.00 96.19 116 VAL A CA 1
ATOM 933 C C . VAL A 1 116 ? 1.587 -19.293 -17.696 1.00 96.19 116 VAL A C 1
ATOM 935 O O . VAL A 1 116 ? 2.690 -19.812 -17.806 1.00 96.19 116 VAL A O 1
ATOM 938 N N . THR A 1 117 ? 1.470 -17.971 -17.557 1.00 95.69 117 THR A N 1
ATOM 939 C CA . THR A 1 117 ? 2.616 -17.092 -17.286 1.00 95.69 117 THR A CA 1
ATOM 940 C C . THR A 1 117 ? 2.406 -16.362 -15.967 1.00 95.69 117 THR A C 1
ATOM 942 O O . THR A 1 117 ? 1.434 -15.627 -15.808 1.00 95.69 117 THR A O 1
ATOM 945 N N . LEU A 1 118 ? 3.338 -16.544 -15.033 1.00 95.81 118 LEU A N 1
ATOM 946 C CA . LEU A 1 118 ? 3.420 -15.772 -13.800 1.00 95.81 118 LEU A CA 1
ATOM 947 C C . LEU A 1 118 ? 4.319 -14.559 -14.029 1.00 95.81 118 LEU A C 1
ATOM 949 O O . LEU A 1 118 ? 5.360 -14.639 -14.685 1.00 95.81 118 LEU A O 1
ATOM 953 N N . MET A 1 119 ? 3.913 -13.426 -13.472 1.00 94.50 119 MET A N 1
ATOM 954 C CA . MET A 1 119 ? 4.614 -12.160 -13.612 1.00 94.50 119 MET A CA 1
ATOM 955 C C . MET A 1 119 ? 4.725 -11.502 -12.247 1.00 94.50 119 MET A C 1
ATOM 957 O O . MET A 1 119 ? 3.730 -11.368 -11.539 1.00 94.50 119 MET A O 1
ATOM 961 N N . SER A 1 120 ? 5.932 -11.094 -11.878 1.00 95.00 120 SER A N 1
ATOM 962 C CA . SER A 1 120 ? 6.213 -10.464 -10.591 1.00 95.00 120 SER A CA 1
ATOM 963 C C . SER A 1 120 ? 7.070 -9.223 -10.771 1.00 95.00 120 SER A C 1
ATOM 965 O O . SER A 1 120 ? 8.013 -9.207 -11.561 1.00 95.00 120 SER A O 1
ATOM 967 N N . ILE A 1 121 ? 6.715 -8.171 -10.037 1.00 93.38 121 ILE A N 1
ATOM 968 C CA . ILE A 1 121 ? 7.501 -6.946 -9.929 1.00 93.38 121 ILE A CA 1
ATOM 969 C C . ILE A 1 121 ? 8.018 -6.882 -8.498 1.00 93.38 121 ILE A C 1
ATOM 971 O O . ILE A 1 121 ? 7.224 -6.865 -7.562 1.00 93.38 121 ILE A O 1
ATOM 975 N N . CYS A 1 122 ? 9.335 -6.821 -8.330 1.00 93.94 122 CYS A N 1
ATOM 976 C CA . CYS A 1 122 ? 9.962 -6.518 -7.048 1.00 93.94 122 CYS A CA 1
ATOM 977 C C . CYS A 1 122 ? 10.360 -5.042 -7.037 1.00 93.94 122 CYS A C 1
ATOM 979 O O . CYS A 1 122 ? 10.929 -4.544 -8.013 1.00 93.94 122 CYS A O 1
ATOM 981 N N . TRP A 1 123 ? 10.070 -4.346 -5.940 1.00 92.12 123 TRP A N 1
ATOM 982 C CA . TRP A 1 123 ? 10.471 -2.957 -5.742 1.00 92.12 123 TRP A CA 1
ATOM 983 C C . TRP A 1 123 ? 10.727 -2.685 -4.255 1.00 92.12 123 TRP A C 1
ATOM 985 O O . TRP A 1 123 ? 10.044 -3.255 -3.401 1.00 92.12 123 TRP A O 1
ATOM 995 N N . PRO A 1 124 ? 11.677 -1.802 -3.904 1.00 92.56 124 PRO A N 1
ATOM 996 C CA . PRO A 1 124 ? 11.801 -1.322 -2.544 1.00 92.56 124 PRO A CA 1
ATOM 997 C C . PRO A 1 124 ? 10.724 -0.260 -2.300 1.00 92.56 124 PRO A C 1
ATOM 999 O O . PRO A 1 124 ? 10.538 0.645 -3.116 1.00 92.56 124 PRO A O 1
ATOM 1002 N N . HIS A 1 125 ? 10.052 -0.311 -1.148 1.00 90.62 125 HIS A N 1
ATOM 1003 C CA . HIS A 1 125 ? 8.953 0.613 -0.827 1.00 90.62 125 HIS A CA 1
ATOM 1004 C C . HIS A 1 125 ? 9.387 2.097 -0.820 1.00 90.62 125 HIS A C 1
ATOM 1006 O O . HIS A 1 125 ? 8.552 2.983 -0.952 1.00 90.62 125 HIS A O 1
ATOM 1012 N N . ILE A 1 126 ? 10.691 2.404 -0.746 1.00 88.31 126 ILE A N 1
ATOM 1013 C CA . ILE A 1 126 ? 11.215 3.771 -0.941 1.00 88.31 126 ILE A CA 1
ATOM 1014 C C . ILE A 1 126 ? 10.892 4.352 -2.327 1.00 88.31 126 ILE A C 1
ATOM 1016 O O . ILE A 1 126 ? 10.732 5.565 -2.456 1.00 88.31 126 ILE A O 1
ATOM 1020 N N . ALA A 1 127 ? 10.784 3.507 -3.356 1.00 87.94 127 ALA A N 1
ATOM 1021 C CA . ALA A 1 127 ? 10.566 3.947 -4.727 1.00 87.94 127 ALA A CA 1
ATOM 1022 C C . ALA A 1 127 ? 9.138 4.470 -4.923 1.00 87.94 127 ALA A C 1
ATOM 1024 O O . ALA A 1 127 ? 8.943 5.577 -5.431 1.00 87.94 127 ALA A O 1
ATOM 1025 N N . VAL A 1 128 ? 8.147 3.669 -4.522 1.00 91.19 128 VAL A N 1
ATOM 1026 C CA . VAL A 1 128 ? 6.717 3.931 -4.719 1.00 91.19 128 VAL A CA 1
ATOM 1027 C C . VAL A 1 128 ? 5.876 3.228 -3.652 1.00 91.19 128 VAL A C 1
ATOM 1029 O O . VAL A 1 128 ? 6.255 2.162 -3.164 1.00 91.19 128 VAL A O 1
ATOM 1032 N N . ASP A 1 129 ? 4.721 3.814 -3.332 1.00 92.69 129 ASP A N 1
ATOM 1033 C CA . ASP A 1 129 ? 3.683 3.152 -2.536 1.00 92.69 129 ASP A CA 1
ATOM 1034 C C . ASP A 1 129 ? 2.917 2.086 -3.350 1.00 92.69 129 ASP A C 1
ATOM 1036 O O . ASP A 1 129 ? 3.014 2.019 -4.579 1.00 92.69 129 ASP A O 1
ATOM 1040 N N . GLY A 1 130 ? 2.143 1.243 -2.658 1.00 86.88 130 GLY A N 1
ATOM 1041 C CA . GLY A 1 130 ? 1.364 0.172 -3.291 1.00 86.88 130 GLY A CA 1
ATOM 1042 C C . GLY A 1 130 ? 0.306 0.670 -4.284 1.00 86.88 130 GLY A C 1
ATOM 1043 O O . GLY A 1 130 ? 0.045 0.007 -5.286 1.00 86.88 130 GLY A O 1
ATOM 1044 N N . ILE A 1 131 ? -0.254 1.865 -4.070 1.00 87.56 131 ILE A N 1
ATOM 1045 C CA . ILE A 1 131 ? -1.257 2.465 -4.966 1.00 87.56 131 ILE A CA 1
ATOM 1046 C C . ILE A 1 131 ? -0.650 2.747 -6.343 1.00 87.56 131 ILE A C 1
ATOM 1048 O O . ILE A 1 131 ? -1.271 2.495 -7.377 1.00 87.56 131 ILE A O 1
ATOM 1052 N N . ASN A 1 132 ? 0.608 3.185 -6.385 1.00 90.38 132 ASN A N 1
ATOM 1053 C CA . ASN A 1 132 ? 1.305 3.423 -7.644 1.00 90.38 132 ASN A CA 1
ATOM 1054 C C . ASN A 1 132 ? 1.593 2.171 -8.465 1.00 90.38 132 ASN A C 1
ATOM 1056 O O . ASN A 1 132 ? 1.826 2.304 -9.667 1.00 90.38 132 ASN A O 1
ATOM 1060 N N . LEU A 1 133 ? 1.524 0.967 -7.894 1.00 90.75 133 LEU A N 1
ATOM 1061 C CA . LEU A 1 133 ? 1.600 -0.252 -8.702 1.00 90.75 133 LEU A CA 1
ATOM 1062 C C . LEU A 1 133 ? 0.443 -0.331 -9.698 1.00 90.75 133 LEU A C 1
ATOM 1064 O O . LEU A 1 133 ? 0.649 -0.784 -10.822 1.00 90.75 133 LEU A O 1
ATOM 1068 N N . ALA A 1 134 ? -0.745 0.170 -9.336 1.00 90.50 134 ALA A N 1
ATOM 1069 C CA . ALA A 1 134 ? -1.873 0.259 -10.258 1.00 90.50 134 ALA A CA 1
ATOM 1070 C C . ALA A 1 134 ? -1.584 1.247 -11.400 1.00 90.50 134 ALA A C 1
ATOM 1072 O O . ALA A 1 134 ? -1.845 0.936 -12.561 1.00 90.50 134 ALA A O 1
ATOM 1073 N N . HIS A 1 135 ? -0.975 2.401 -11.102 1.00 92.06 135 HIS A N 1
ATOM 1074 C CA . HIS A 1 135 ? -0.561 3.369 -12.125 1.00 92.06 135 HIS A CA 1
ATOM 1075 C C . HIS A 1 135 ? 0.531 2.815 -13.051 1.00 92.06 135 HIS A C 1
ATOM 1077 O O . HIS A 1 135 ? 0.442 2.979 -14.268 1.00 92.06 135 HIS A O 1
ATOM 1083 N N . ILE A 1 136 ? 1.530 2.119 -12.499 1.00 94.19 136 ILE A N 1
ATOM 1084 C CA . ILE A 1 136 ? 2.582 1.447 -13.274 1.00 94.19 136 ILE A CA 1
ATOM 1085 C C . ILE A 1 136 ? 1.970 0.348 -14.148 1.00 94.19 136 ILE A C 1
ATOM 1087 O O . ILE A 1 136 ? 2.259 0.288 -15.341 1.00 94.19 136 ILE A O 1
ATOM 1091 N N . GLY A 1 137 ? 1.089 -0.484 -13.586 1.00 94.94 137 GLY A N 1
ATOM 1092 C CA . GLY A 1 137 ? 0.381 -1.537 -14.312 1.00 94.94 137 GLY A CA 1
ATOM 1093 C C . GLY A 1 137 ? -0.483 -0.983 -15.444 1.00 94.94 137 GLY A C 1
ATOM 1094 O O . GLY A 1 137 ? -0.436 -1.496 -16.561 1.00 94.94 137 GLY A O 1
ATOM 1095 N N . HIS A 1 138 ? -1.205 0.113 -15.203 1.00 94.88 138 HIS A N 1
ATOM 1096 C CA . HIS A 1 138 ? -1.999 0.787 -16.226 1.00 94.88 138 HIS A CA 1
ATOM 1097 C C . HIS A 1 138 ? -1.121 1.342 -17.357 1.00 94.88 138 HIS A C 1
ATOM 1099 O O . HIS A 1 138 ? -1.349 1.011 -18.523 1.00 94.88 138 HIS A O 1
ATOM 1105 N N . ALA A 1 139 ? -0.068 2.100 -17.036 1.00 95.94 139 ALA A N 1
ATOM 1106 C CA . ALA A 1 139 ? 0.869 2.625 -18.031 1.00 95.94 139 ALA A CA 1
ATOM 1107 C C . ALA A 1 139 ? 1.545 1.501 -18.836 1.00 95.94 139 ALA A C 1
ATOM 1109 O O . ALA A 1 139 ? 1.692 1.586 -20.059 1.00 95.94 139 ALA A O 1
ATOM 1110 N N . TRP A 1 140 ? 1.909 0.407 -18.165 1.00 97.00 140 TRP A N 1
ATOM 1111 C CA . TRP A 1 140 ? 2.476 -0.767 -18.814 1.00 97.00 140 TRP A CA 1
ATOM 1112 C C . TRP A 1 140 ? 1.476 -1.453 -19.747 1.00 97.00 140 TRP A C 1
ATOM 1114 O O . TRP A 1 140 ? 1.843 -1.789 -20.874 1.00 97.00 140 TRP A O 1
ATOM 1124 N N . SER A 1 141 ? 0.209 -1.578 -19.341 1.00 97.19 141 SER A N 1
ATOM 1125 C CA . SER A 1 141 ? -0.860 -2.127 -20.183 1.00 97.19 141 SER A CA 1
ATOM 1126 C C . SER A 1 141 ? -1.088 -1.297 -21.455 1.00 97.19 141 SER A C 1
ATOM 1128 O O . SER A 1 141 ? -1.199 -1.861 -22.544 1.00 97.19 141 SER A O 1
ATOM 1130 N N . LEU A 1 142 ? -1.047 0.038 -21.359 1.00 97.44 142 LEU A N 1
ATOM 1131 C CA . LEU A 1 142 ? -1.139 0.935 -22.514 1.00 97.44 142 LEU A CA 1
ATOM 1132 C C . LEU A 1 142 ? 0.060 0.761 -23.449 1.00 97.44 142 LEU A C 1
ATOM 1134 O O . LEU A 1 142 ? -0.111 0.612 -24.659 1.00 97.44 142 LEU A O 1
ATOM 1138 N N . SER A 1 143 ? 1.277 0.702 -22.900 1.00 97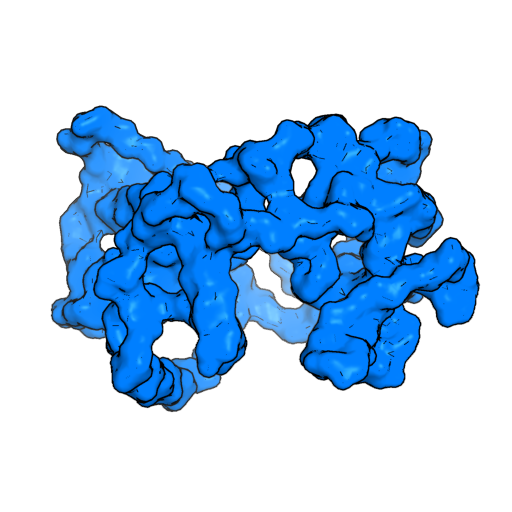.88 143 SER A N 1
ATOM 1139 C CA . SER A 1 143 ? 2.482 0.435 -23.695 1.00 97.88 143 SER A CA 1
ATOM 1140 C C . SER A 1 143 ? 2.434 -0.933 -24.377 1.00 97.88 143 SER A C 1
ATOM 1142 O O . SER A 1 143 ? 2.855 -1.055 -25.529 1.00 97.88 143 SER A O 1
ATOM 1144 N N . LEU A 1 144 ? 1.922 -1.966 -23.702 1.00 97.25 144 LEU A N 1
ATOM 1145 C CA . LEU A 1 144 ? 1.708 -3.295 -24.281 1.00 97.25 144 LEU A CA 1
ATOM 1146 C C . LEU A 1 144 ? 0.737 -3.250 -25.461 1.00 97.25 144 LEU A C 1
ATOM 1148 O O . LEU A 1 144 ? 1.026 -3.843 -26.495 1.00 97.25 144 LEU A O 1
ATOM 1152 N N . ALA A 1 145 ? -0.349 -2.488 -25.334 1.00 97.44 145 ALA A N 1
ATOM 1153 C CA . ALA A 1 145 ? -1.338 -2.275 -26.387 1.00 97.44 145 ALA A CA 1
ATOM 1154 C C . ALA A 1 145 ? -0.869 -1.327 -27.513 1.00 97.44 145 ALA A C 1
ATOM 1156 O O . ALA A 1 145 ? -1.647 -1.017 -28.411 1.00 97.44 145 ALA A O 1
ATOM 1157 N N . GLY A 1 146 ? 0.373 -0.826 -27.472 1.00 97.19 146 GLY A N 1
ATOM 1158 C CA . GLY A 1 146 ? 0.898 0.129 -28.457 1.00 97.19 146 GLY A CA 1
ATOM 1159 C C . GLY A 1 146 ? 0.397 1.570 -28.281 1.00 97.19 146 GLY A C 1
ATOM 1160 O O . GLY A 1 146 ? 0.704 2.426 -29.103 1.00 97.19 146 GLY A O 1
ATOM 1161 N N . ARG A 1 147 ? -0.314 1.867 -27.188 1.00 97.38 147 ARG A N 1
ATOM 1162 C CA . ARG A 1 147 ? -0.956 3.158 -26.877 1.00 97.38 147 ARG A CA 1
ATOM 1163 C C . ARG A 1 147 ? -0.073 4.050 -25.999 1.00 97.38 147 ARG A C 1
ATOM 1165 O O . ARG A 1 147 ? -0.523 4.635 -25.020 1.00 97.38 147 ARG A O 1
ATOM 1172 N N . VAL A 1 148 ? 1.220 4.135 -26.318 1.00 96.44 148 VAL A N 1
ATOM 1173 C CA . VAL A 1 148 ? 2.218 4.843 -25.484 1.00 96.44 148 VAL A CA 1
ATOM 1174 C C . VAL A 1 148 ? 1.890 6.334 -25.324 1.00 96.44 148 VAL A C 1
ATOM 1176 O O . VAL A 1 148 ? 2.141 6.900 -24.265 1.00 96.44 148 VAL A O 1
ATOM 1179 N N . SER A 1 149 ? 1.294 6.963 -26.341 1.00 95.81 149 SER A N 1
ATOM 1180 C CA . SER A 1 149 ? 0.880 8.374 -26.312 1.00 95.81 149 SER A CA 1
ATOM 1181 C C . SER A 1 149 ? -0.242 8.679 -25.318 1.00 95.81 149 SER A C 1
ATOM 1183 O O . SER A 1 149 ? -0.469 9.843 -25.011 1.00 95.81 149 SER A O 1
ATOM 1185 N N . GLU A 1 150 ? -0.947 7.657 -24.832 1.00 96.00 150 GLU A N 1
ATOM 1186 C CA . GLU A 1 150 ? -2.046 7.796 -23.872 1.00 96.00 150 GLU A CA 1
ATOM 1187 C C . GLU A 1 150 ? -1.584 7.614 -22.421 1.00 96.00 150 GLU A C 1
ATOM 1189 O O . GLU A 1 150 ? -2.387 7.720 -21.499 1.00 96.00 150 GLU A O 1
ATOM 1194 N N . ILE A 1 151 ? -0.297 7.328 -22.199 1.00 96.06 151 ILE A N 1
ATOM 1195 C CA . ILE A 1 151 ? 0.259 7.194 -20.853 1.00 96.06 151 ILE A CA 1
ATOM 1196 C C . ILE A 1 151 ? 0.286 8.577 -20.188 1.00 96.06 151 ILE A C 1
ATOM 1198 O O . ILE A 1 151 ? 0.938 9.482 -20.721 1.00 96.06 151 ILE A O 1
ATOM 1202 N N . PRO A 1 152 ? -0.348 8.752 -19.010 1.00 93.69 152 PRO A N 1
ATOM 1203 C CA . PRO A 1 152 ? -0.323 10.027 -18.311 1.00 93.69 152 PRO A CA 1
ATOM 1204 C C . PRO A 1 152 ? 1.112 10.473 -17.978 1.00 93.69 152 PRO A C 1
ATOM 1206 O O . PRO A 1 152 ? 1.957 9.647 -17.600 1.00 93.69 152 PRO A O 1
ATOM 1209 N N . PRO A 1 153 ? 1.418 11.778 -18.081 1.00 94.56 153 PRO A N 1
ATOM 1210 C CA . PRO A 1 153 ? 2.719 12.299 -17.687 1.00 94.56 153 PRO A CA 1
ATOM 1211 C C . PRO A 1 153 ? 2.954 12.085 -16.186 1.00 94.56 153 PRO A C 1
ATOM 1213 O O . PRO A 1 153 ? 2.044 12.232 -15.369 1.00 94.56 153 PRO A O 1
ATOM 1216 N N . MET A 1 154 ? 4.191 11.760 -15.807 1.00 93.56 154 MET A N 1
ATOM 1217 C CA . MET A 1 154 ? 4.571 11.639 -14.400 1.00 93.56 154 MET A CA 1
ATOM 1218 C C . MET A 1 154 ? 4.880 13.023 -13.816 1.00 93.56 154 MET A C 1
ATOM 1220 O O . MET A 1 154 ? 5.856 13.661 -14.208 1.00 93.56 154 MET A O 1
ATOM 1224 N N . LEU A 1 155 ? 4.059 13.465 -12.863 1.00 92.94 155 LEU A N 1
ATOM 1225 C CA . LEU A 1 155 ? 4.087 14.817 -12.292 1.00 92.94 155 LEU A CA 1
ATOM 1226 C C . LEU A 1 155 ? 5.108 14.968 -11.154 1.00 92.94 155 LEU A C 1
ATOM 1228 O O . LEU A 1 155 ? 5.667 16.038 -10.960 1.00 92.94 155 LEU A O 1
ATOM 1232 N N . SER A 1 156 ? 5.409 13.884 -10.436 1.00 89.56 156 SER A N 1
ATOM 1233 C CA . SER A 1 156 ? 6.323 13.850 -9.278 1.00 89.56 156 SER A CA 1
ATOM 1234 C C . SER A 1 156 ? 7.786 13.539 -9.637 1.00 89.56 156 SER A C 1
ATOM 1236 O O . SER A 1 156 ? 8.528 12.875 -8.894 1.00 89.56 156 SER A O 1
ATOM 1238 N N . ALA A 1 157 ? 8.192 13.925 -10.846 1.00 85.81 157 ALA A N 1
ATOM 1239 C CA . ALA A 1 157 ? 9.534 13.663 -11.348 1.00 85.81 157 ALA A CA 1
ATOM 1240 C C . ALA A 1 157 ? 10.564 14.656 -10.801 1.00 85.81 157 ALA A C 1
ATOM 1242 O O . ALA A 1 157 ? 11.616 14.232 -10.324 1.00 85.81 157 ALA A O 1
ATOM 1243 N N . ASN A 1 158 ? 10.246 15.951 -10.884 1.00 84.50 158 ASN A N 1
ATOM 1244 C CA . ASN A 1 158 ? 11.146 17.049 -10.521 1.00 84.50 158 ASN A CA 1
ATOM 1245 C C . ASN A 1 158 ? 10.680 17.794 -9.267 1.00 84.50 158 ASN A C 1
ATOM 1247 O O . ASN A 1 158 ? 11.516 18.265 -8.504 1.00 84.50 158 ASN A O 1
ATOM 1251 N N . ASP A 1 159 ? 9.368 17.852 -9.050 1.00 86.56 159 ASP A N 1
ATOM 1252 C CA . ASP A 1 159 ? 8.760 18.482 -7.886 1.00 86.56 159 ASP A CA 1
ATOM 1253 C C . ASP A 1 159 ? 8.238 17.395 -6.945 1.00 86.56 159 ASP A C 1
ATOM 1255 O O . ASP A 1 159 ? 7.669 16.398 -7.398 1.00 86.56 159 ASP A O 1
ATOM 1259 N N . ASP A 1 160 ? 8.449 17.573 -5.641 1.00 90.88 160 ASP A N 1
ATOM 1260 C CA . ASP A 1 160 ? 7.884 16.706 -4.606 1.00 90.88 160 ASP A CA 1
ATOM 1261 C C . ASP A 1 160 ? 6.620 17.360 -4.017 1.00 90.88 160 ASP A C 1
ATOM 1263 O O . ASP A 1 160 ? 6.741 18.286 -3.209 1.00 90.88 160 ASP A O 1
ATOM 1267 N N . PRO A 1 161 ? 5.411 16.869 -4.358 1.00 91.06 161 PRO A N 1
ATOM 1268 C CA . PRO A 1 161 ? 4.151 17.313 -3.764 1.00 91.06 161 PRO A CA 1
ATOM 1269 C C . PRO A 1 161 ? 4.149 17.323 -2.233 1.00 91.06 161 PRO A C 1
ATOM 1271 O O . PRO A 1 161 ? 3.528 18.178 -1.610 1.00 91.06 161 PRO A O 1
ATOM 1274 N N . MET A 1 162 ? 4.867 16.390 -1.600 1.00 93.25 162 MET A N 1
ATOM 1275 C CA . MET A 1 162 ? 4.893 16.254 -0.145 1.00 93.25 162 MET A CA 1
ATOM 1276 C C . MET A 1 162 ? 5.875 17.217 0.531 1.00 93.25 162 MET A C 1
ATOM 1278 O O . MET A 1 162 ? 5.854 17.342 1.760 1.00 93.25 162 MET A O 1
ATOM 1282 N N . ALA A 1 163 ? 6.711 17.942 -0.222 1.00 92.00 163 ALA A N 1
ATOM 1283 C CA . ALA A 1 163 ? 7.694 18.870 0.337 1.00 92.00 163 ALA A CA 1
ATOM 1284 C C . ALA A 1 163 ? 7.042 19.965 1.201 1.00 92.00 163 ALA A C 1
ATOM 1286 O O . ALA A 1 163 ? 7.595 20.346 2.239 1.00 92.00 163 ALA A O 1
ATOM 1287 N N . ASN A 1 164 ? 5.843 20.409 0.814 1.00 89.62 164 ASN A N 1
ATOM 1288 C CA . ASN A 1 164 ? 5.076 21.443 1.514 1.00 89.62 164 ASN A CA 1
ATOM 1289 C C . ASN A 1 164 ? 4.032 20.884 2.490 1.00 89.62 164 ASN A C 1
ATOM 1291 O O . ASN A 1 164 ? 3.461 21.648 3.271 1.00 89.62 164 ASN A O 1
ATOM 1295 N N . ALA A 1 165 ? 3.815 19.564 2.515 1.00 93.25 165 ALA A N 1
ATOM 1296 C CA . ALA A 1 165 ? 2.891 18.937 3.453 1.00 93.25 165 ALA A CA 1
ATOM 1297 C C . ALA A 1 165 ? 3.287 19.283 4.899 1.00 93.25 165 ALA A C 1
ATOM 1299 O O . ALA A 1 165 ? 4.430 19.063 5.327 1.00 93.25 165 ALA A O 1
ATOM 1300 N N . GLY A 1 166 ? 2.336 19.871 5.627 1.00 93.19 166 GLY A N 1
ATOM 1301 C CA . GLY A 1 166 ? 2.515 20.364 6.991 1.00 93.19 166 GLY A CA 1
ATOM 1302 C C . GLY A 1 166 ? 3.253 21.703 7.138 1.00 93.19 166 GLY A C 1
ATOM 1303 O O . GLY A 1 166 ? 3.328 22.218 8.246 1.00 93.19 166 GLY A O 1
ATOM 1304 N N . ARG A 1 167 ? 3.772 22.309 6.065 1.00 93.88 167 ARG A N 1
ATOM 1305 C CA . ARG A 1 167 ? 4.419 23.640 6.112 1.00 93.88 167 ARG A CA 1
ATOM 1306 C C . ARG A 1 167 ? 3.509 24.783 5.681 1.00 93.88 167 ARG A C 1
ATOM 1308 O O . ARG A 1 167 ? 3.832 25.941 5.920 1.00 93.88 167 ARG A O 1
ATOM 1315 N N . ASP A 1 168 ? 2.396 24.454 5.043 1.00 91.44 168 ASP A N 1
ATOM 1316 C CA . ASP A 1 168 ? 1.388 25.423 4.639 1.00 91.44 168 ASP A CA 1
ATOM 1317 C C . ASP A 1 168 ? 0.681 26.019 5.871 1.00 91.44 168 ASP A C 1
ATOM 1319 O O . ASP A 1 168 ? 0.095 25.294 6.680 1.00 91.44 168 ASP A O 1
ATOM 1323 N N . SER A 1 169 ? 0.766 27.344 6.012 1.00 89.44 169 SER A N 1
ATOM 1324 C CA . SER A 1 169 ? 0.218 28.107 7.135 1.00 89.44 169 SER A CA 1
ATOM 1325 C C . SER A 1 169 ? -1.304 28.255 7.097 1.00 89.44 169 SER A C 1
ATOM 1327 O O . SER A 1 169 ? -1.884 28.688 8.091 1.00 89.44 169 SER A O 1
ATOM 1329 N N . THR A 1 170 ? -1.960 27.892 5.993 1.00 93.56 170 THR A N 1
ATOM 1330 C CA . THR A 1 170 ? -3.427 27.889 5.894 1.00 93.56 170 THR A CA 1
ATOM 1331 C C . THR A 1 170 ? -4.053 26.741 6.692 1.00 93.56 170 THR A C 1
ATOM 1333 O O . THR A 1 170 ? -5.122 26.908 7.278 1.00 93.56 170 THR A O 1
ATOM 1336 N N . PHE A 1 171 ? -3.351 25.611 6.818 1.00 94.50 171 PHE A N 1
ATOM 1337 C CA . PHE A 1 171 ? -3.816 24.422 7.534 1.00 94.50 171 PHE A CA 1
ATOM 1338 C C . PHE A 1 171 ? -3.284 24.412 8.969 1.00 94.50 171 PHE A C 1
ATOM 1340 O O . PHE A 1 171 ? -2.243 23.820 9.244 1.00 94.50 171 PHE A O 1
ATOM 1347 N N . THR A 1 172 ? -3.981 25.038 9.917 1.00 92.81 172 THR A N 1
ATOM 1348 C CA . THR A 1 172 ? -3.528 25.138 11.327 1.00 92.81 172 THR A CA 1
ATOM 1349 C C . THR A 1 172 ? -4.202 24.149 12.279 1.00 92.81 172 THR A C 1
ATOM 1351 O O . THR A 1 172 ? -3.839 24.083 13.455 1.00 92.81 172 THR A O 1
ATOM 1354 N N . GLY A 1 173 ? -5.153 23.349 11.783 1.00 93.44 173 GLY A N 1
ATOM 1355 C CA . GLY A 1 173 ? -5.915 22.401 12.591 1.00 93.44 173 GLY A CA 1
ATOM 1356 C C . GLY A 1 173 ? -5.036 21.379 13.334 1.00 93.44 173 GLY A C 1
ATOM 1357 O O . GLY A 1 173 ? -3.984 20.967 12.825 1.00 93.44 173 GLY A O 1
ATOM 1358 N N . PRO A 1 174 ? -5.432 20.954 14.547 1.00 95.19 174 PRO A N 1
ATOM 1359 C CA . PRO A 1 174 ? -4.747 19.880 15.254 1.00 95.19 174 PRO A CA 1
ATOM 1360 C C . PRO A 1 174 ? -5.031 18.526 14.593 1.00 95.19 174 PRO A C 1
ATOM 1362 O O . PRO A 1 174 ? -6.089 18.317 14.003 1.00 95.19 174 PRO A O 1
ATOM 1365 N N . HIS A 1 175 ? -4.113 17.571 14.748 1.00 96.44 175 HIS A N 1
ATOM 1366 C CA . HIS A 1 175 ? -4.378 16.192 14.338 1.00 96.44 175 HIS A CA 1
ATOM 1367 C C . HIS A 1 175 ? -5.494 15.594 15.221 1.00 96.44 175 HIS A C 1
ATOM 1369 O O . HIS A 1 175 ? -5.431 15.784 16.442 1.00 96.44 175 HIS A O 1
ATOM 1375 N N . PRO A 1 176 ? -6.464 14.831 14.674 1.00 96.25 176 PRO A N 1
ATOM 1376 C CA . PRO A 1 176 ? -7.572 14.265 15.454 1.00 96.25 176 PRO A CA 1
ATOM 1377 C C . PRO A 1 176 ? -7.121 13.448 16.669 1.00 96.25 176 PRO A C 1
ATOM 1379 O O . PRO A 1 176 ? -7.721 13.523 17.738 1.00 96.25 176 PRO A O 1
ATOM 1382 N N . LEU A 1 177 ? -6.003 12.729 16.534 1.00 96.00 177 LEU A N 1
ATOM 1383 C CA . LEU A 1 177 ? -5.417 11.918 17.605 1.00 96.00 177 LEU A CA 1
ATOM 1384 C C . LEU A 1 177 ? -4.302 12.633 18.379 1.00 96.00 177 LEU A C 1
ATOM 1386 O O . LEU A 1 177 ? -3.593 11.997 19.149 1.00 96.00 177 LEU A O 1
ATOM 1390 N N . GLY A 1 178 ? -4.115 13.945 18.203 1.00 93.56 178 GLY A N 1
ATOM 1391 C CA . GLY A 1 178 ? -2.997 14.680 18.809 1.00 93.56 178 GLY A CA 1
ATOM 1392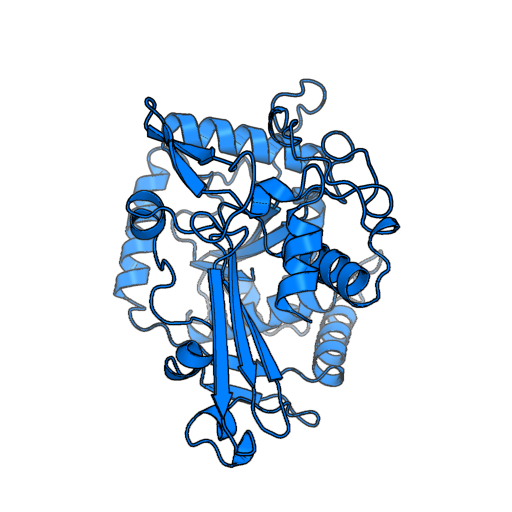 C C . GLY A 1 178 ? -2.927 14.548 20.337 1.00 93.56 178 GLY A C 1
ATOM 1393 O O . GLY A 1 178 ? -1.845 14.428 20.898 1.00 93.56 178 GLY A O 1
ATOM 1394 N N . LYS A 1 179 ? -4.079 14.467 21.019 1.00 92.75 179 LYS A N 1
ATOM 1395 C CA . LYS A 1 179 ? -4.145 14.245 22.480 1.00 92.75 179 LYS A CA 1
ATOM 1396 C C . LYS A 1 179 ? -3.750 12.830 22.915 1.00 92.75 179 LYS A C 1
ATOM 1398 O O . LYS A 1 179 ? -3.464 12.619 24.086 1.00 92.75 179 LYS A O 1
ATOM 1403 N N . GLN A 1 180 ? -3.778 11.876 21.990 1.00 93.88 180 GLN A N 1
ATOM 1404 C CA . GLN A 1 180 ? -3.408 10.477 22.204 1.00 93.88 180 GLN A CA 1
ATOM 1405 C C . GLN A 1 180 ? -2.007 10.180 21.656 1.00 93.88 180 GLN A C 1
ATOM 1407 O O . GLN A 1 180 ? -1.641 9.015 21.540 1.00 93.88 180 GLN A O 1
ATOM 1412 N N . GLN A 1 181 ? -1.231 11.200 21.275 1.00 94.69 181 GLN A N 1
ATOM 1413 C CA . GLN A 1 181 ? 0.138 11.003 20.819 1.00 94.69 181 GLN A CA 1
ATOM 1414 C C . GLN A 1 181 ? 1.022 10.547 21.986 1.00 94.69 181 GLN A C 1
ATOM 1416 O O . GLN A 1 181 ? 1.105 11.210 23.020 1.00 94.69 181 GLN A O 1
ATOM 1421 N N . ILE A 1 182 ? 1.724 9.435 21.795 1.00 93.31 182 ILE A N 1
ATOM 1422 C CA . ILE A 1 182 ? 2.679 8.900 22.763 1.00 93.31 182 ILE A CA 1
ATOM 1423 C C . ILE A 1 182 ? 3.971 9.708 22.643 1.00 93.31 182 ILE A C 1
ATOM 1425 O O . ILE A 1 182 ? 4.647 9.668 21.614 1.00 93.31 182 ILE A O 1
ATOM 1429 N N . THR A 1 183 ? 4.325 10.446 23.696 1.00 91.94 183 THR A N 1
ATOM 1430 C CA . THR A 1 183 ? 5.499 11.334 23.706 1.00 91.94 183 THR A CA 1
ATOM 1431 C C . THR A 1 183 ? 6.305 11.215 25.002 1.00 91.94 183 THR A C 1
ATOM 1433 O O . THR A 1 183 ? 5.816 10.745 26.032 1.00 91.94 183 THR A O 1
ATOM 1436 N N . GLY A 1 184 ? 7.575 11.630 24.960 1.00 89.62 184 GLY A N 1
ATOM 1437 C CA . GLY A 1 184 ? 8.445 11.675 26.139 1.00 89.62 184 GLY A CA 1
ATOM 1438 C C . GLY A 1 184 ? 8.570 10.323 26.851 1.00 89.62 184 GLY A C 1
ATOM 1439 O O . GLY A 1 184 ? 8.832 9.300 26.222 1.00 89.62 184 GLY A O 1
ATOM 1440 N N . TRP A 1 185 ? 8.364 10.307 28.173 1.00 92.06 185 TRP A N 1
ATOM 1441 C CA . TRP A 1 185 ? 8.533 9.103 28.999 1.00 92.06 185 TRP A CA 1
ATOM 1442 C C . TRP A 1 185 ? 7.558 7.966 28.651 1.00 92.06 185 TRP A C 1
ATOM 1444 O O . TRP A 1 185 ? 7.892 6.794 28.828 1.00 92.06 185 TRP A O 1
ATOM 1454 N N . GLN A 1 186 ? 6.381 8.295 28.107 1.00 92.19 186 GLN A N 1
ATOM 1455 C CA . GLN A 1 186 ? 5.390 7.309 27.672 1.00 92.19 186 GLN A CA 1
ATOM 1456 C C . GLN A 1 186 ? 5.928 6.421 26.543 1.00 92.19 186 GLN A C 1
ATOM 1458 O O . GLN A 1 186 ? 5.544 5.257 26.453 1.00 92.19 186 GLN A O 1
ATOM 1463 N N . MET A 1 187 ? 6.867 6.928 25.733 1.00 91.56 187 MET A N 1
ATOM 1464 C CA . MET A 1 187 ? 7.531 6.156 24.680 1.00 91.56 187 MET A CA 1
ATOM 1465 C C . MET A 1 187 ? 8.337 4.979 25.248 1.00 91.56 187 MET A C 1
ATOM 1467 O O . MET A 1 187 ? 8.325 3.890 24.675 1.00 91.56 187 MET A O 1
ATOM 1471 N N . TYR A 1 188 ? 8.999 5.156 26.398 1.00 92.44 188 TYR A N 1
ATOM 1472 C CA . TYR A 1 188 ? 9.744 4.068 27.043 1.00 92.44 188 TYR A CA 1
ATOM 1473 C C . TYR A 1 188 ? 8.808 2.983 27.575 1.00 92.44 188 TYR A C 1
ATOM 1475 O O . TYR A 1 188 ? 9.111 1.798 27.458 1.00 92.44 188 TYR A O 1
ATOM 1483 N N . ILE A 1 189 ? 7.648 3.375 28.106 1.00 94.19 189 ILE A N 1
ATOM 1484 C CA . ILE A 1 189 ? 6.633 2.424 28.575 1.00 94.19 189 ILE A CA 1
ATOM 1485 C C . ILE A 1 189 ? 6.013 1.671 27.404 1.00 94.19 189 ILE A C 1
ATOM 1487 O O . ILE A 1 189 ? 5.882 0.452 27.472 1.00 94.19 189 ILE A O 1
ATOM 1491 N N . PHE A 1 190 ? 5.696 2.376 26.318 1.00 92.50 190 PHE A N 1
ATOM 1492 C CA . PHE A 1 190 ? 5.244 1.746 25.084 1.00 92.50 190 PHE A CA 1
ATOM 1493 C C . PHE A 1 190 ? 6.261 0.729 24.568 1.00 92.50 190 PHE A C 1
ATOM 1495 O O . PHE A 1 190 ? 5.913 -0.423 24.325 1.00 92.50 190 PHE A O 1
ATOM 1502 N N . THR A 1 191 ? 7.532 1.122 24.487 1.00 90.88 191 THR A N 1
ATOM 1503 C CA . THR A 1 191 ? 8.620 0.238 24.047 1.00 90.88 191 THR A CA 1
ATOM 1504 C C . THR A 1 191 ? 8.741 -0.994 24.945 1.00 90.88 191 THR A C 1
ATOM 1506 O O . THR A 1 191 ? 8.904 -2.103 24.445 1.00 90.88 191 THR A O 1
ATOM 1509 N N . PHE A 1 192 ? 8.612 -0.829 26.265 1.00 93.81 192 PHE A N 1
ATOM 1510 C CA . PHE A 1 192 ? 8.624 -1.945 27.209 1.00 93.81 192 PHE A CA 1
ATOM 1511 C C . PHE A 1 192 ? 7.487 -2.941 26.941 1.00 93.81 192 PHE A C 1
ATOM 1513 O O . PHE A 1 192 ? 7.753 -4.134 26.794 1.00 93.81 192 PHE A O 1
ATOM 1520 N N . TYR A 1 193 ? 6.240 -2.472 26.814 1.00 92.00 193 TYR A N 1
ATOM 1521 C CA . TYR A 1 193 ? 5.104 -3.349 26.505 1.00 92.00 193 TYR A CA 1
ATOM 1522 C C . TYR A 1 193 ? 5.225 -4.001 25.127 1.00 92.00 193 TYR A C 1
ATOM 1524 O O . TYR A 1 193 ? 4.951 -5.190 24.997 1.00 92.00 193 TYR A O 1
ATOM 1532 N N . TYR A 1 194 ? 5.698 -3.261 24.126 1.00 88.44 194 TYR A N 1
ATOM 1533 C CA . TYR A 1 194 ? 5.934 -3.792 22.788 1.00 88.44 194 TYR A CA 1
ATOM 1534 C C . TYR A 1 194 ? 6.964 -4.935 22.798 1.00 88.44 194 TYR A C 1
ATOM 1536 O O . TYR A 1 194 ? 6.746 -5.976 22.183 1.00 88.44 194 TYR A O 1
ATOM 1544 N N . ILE A 1 195 ? 8.060 -4.795 23.553 1.00 90.75 195 ILE A N 1
ATOM 1545 C CA . ILE A 1 195 ? 9.052 -5.870 23.717 1.00 90.75 195 ILE A CA 1
ATOM 1546 C C . ILE A 1 195 ? 8.445 -7.074 24.448 1.00 90.75 195 ILE A C 1
ATOM 1548 O O . ILE A 1 195 ? 8.690 -8.211 24.045 1.00 90.75 195 ILE A O 1
ATOM 1552 N N . LEU A 1 196 ? 7.647 -6.856 25.500 1.00 90.19 196 LEU A N 1
ATOM 1553 C CA . LEU A 1 196 ? 6.956 -7.949 26.193 1.00 90.19 196 LEU A CA 1
ATOM 1554 C C . LEU A 1 196 ? 6.027 -8.722 25.252 1.00 90.19 196 LEU A C 1
ATOM 1556 O O . LEU A 1 196 ? 6.047 -9.951 25.265 1.00 90.19 196 LEU A O 1
ATOM 1560 N N . ASP A 1 197 ? 5.270 -8.020 24.413 1.00 86.75 197 ASP A N 1
ATOM 1561 C CA . ASP A 1 197 ? 4.389 -8.626 23.416 1.00 86.75 197 ASP A CA 1
ATOM 1562 C C . ASP A 1 197 ? 5.176 -9.462 22.395 1.00 86.75 197 ASP A C 1
ATOM 1564 O O . ASP A 1 197 ? 4.806 -10.605 22.130 1.00 86.75 197 ASP A O 1
ATOM 1568 N N . LEU A 1 198 ? 6.301 -8.951 21.874 1.00 85.88 198 LEU A N 1
ATOM 1569 C CA . LEU A 1 198 ? 7.182 -9.706 20.968 1.00 85.88 198 LEU A CA 1
ATOM 1570 C C . LEU A 1 198 ? 7.742 -10.976 21.624 1.00 85.88 198 LEU A C 1
ATOM 1572 O O . LEU A 1 198 ? 7.901 -12.009 20.972 1.00 85.88 198 LEU A O 1
ATOM 1576 N N . LEU A 1 199 ? 8.042 -10.916 22.923 1.00 88.00 199 LEU A N 1
ATOM 1577 C CA . LEU A 1 199 ? 8.516 -12.070 23.684 1.00 88.00 199 LEU A CA 1
ATOM 1578 C C . LEU A 1 199 ? 7.402 -13.073 23.993 1.00 88.00 199 LEU A C 1
ATOM 1580 O O . LEU A 1 199 ? 7.717 -14.252 24.170 1.00 88.00 199 LEU A O 1
ATOM 1584 N N . TRP A 1 200 ? 6.147 -12.629 24.072 1.00 86.81 200 TRP A N 1
ATOM 1585 C CA . TRP A 1 200 ? 4.987 -13.474 24.356 1.00 86.81 200 TRP A CA 1
ATOM 1586 C C . TRP A 1 200 ? 4.441 -14.149 23.091 1.00 86.81 200 TRP A C 1
ATOM 1588 O O . TRP A 1 200 ? 4.140 -15.341 23.104 1.00 86.81 200 TRP A O 1
ATOM 1598 N N . TRP A 1 201 ? 4.373 -13.416 21.978 1.00 82.25 201 TRP A N 1
ATOM 1599 C CA . TRP A 1 201 ? 3.866 -13.881 20.683 1.00 82.25 201 TRP A CA 1
ATOM 1600 C C . TRP A 1 201 ? 4.999 -14.050 19.668 1.00 82.25 201 TRP A C 1
ATOM 1602 O O . TRP A 1 201 ? 5.083 -13.352 18.661 1.00 82.25 201 TRP A O 1
ATOM 1612 N N . ARG A 1 202 ? 5.892 -15.004 19.946 1.00 75.25 202 ARG A N 1
ATOM 1613 C CA . ARG A 1 202 ? 7.131 -15.210 19.172 1.00 75.25 202 ARG A CA 1
ATOM 1614 C C . ARG A 1 202 ? 6.923 -15.795 17.779 1.00 75.25 202 ARG A C 1
ATOM 1616 O O . ARG A 1 202 ? 7.808 -15.679 16.936 1.00 75.25 202 ARG A O 1
ATOM 1623 N N . THR A 1 203 ? 5.802 -16.472 17.554 1.00 79.31 203 THR A N 1
ATOM 1624 C CA . THR A 1 203 ? 5.558 -17.214 16.317 1.00 79.31 203 THR A CA 1
ATOM 1625 C C . THR A 1 203 ? 4.531 -16.474 15.481 1.00 79.31 203 THR A C 1
ATOM 1627 O O . THR A 1 203 ? 3.369 -16.368 15.865 1.00 79.31 203 THR A O 1
ATOM 1630 N N . ILE A 1 204 ? 4.973 -15.967 14.334 1.00 80.75 204 ILE A N 1
ATOM 1631 C CA . ILE A 1 204 ? 4.113 -15.338 13.336 1.00 80.75 204 ILE A CA 1
ATOM 1632 C C . ILE A 1 204 ? 3.961 -16.330 12.187 1.00 80.75 204 ILE A C 1
ATOM 1634 O O . ILE A 1 204 ? 4.939 -16.673 11.524 1.00 80.75 204 ILE A O 1
ATOM 1638 N N . GLU A 1 205 ? 2.736 -16.796 11.960 1.00 84.69 205 GLU A N 1
ATOM 1639 C CA . GLU A 1 205 ? 2.389 -17.582 10.778 1.00 84.69 205 GLU A CA 1
ATOM 1640 C C . GLU A 1 205 ? 1.735 -16.686 9.728 1.00 84.69 205 GLU A C 1
ATOM 1642 O O . GLU A 1 205 ? 0.853 -15.888 10.046 1.00 84.69 205 GLU A O 1
ATOM 1647 N N . SER A 1 206 ? 2.141 -16.851 8.468 1.00 85.94 206 SER A N 1
ATOM 1648 C CA . SER A 1 206 ? 1.502 -16.171 7.345 1.00 85.94 206 SER A CA 1
ATOM 1649 C C . SER A 1 206 ? 0.508 -17.101 6.658 1.00 85.94 206 SER A C 1
ATOM 1651 O O . SER A 1 206 ? 0.852 -18.221 6.271 1.00 85.94 206 SER A O 1
ATOM 1653 N N . LYS A 1 207 ? -0.733 -16.640 6.507 1.00 89.06 207 LYS A N 1
ATOM 1654 C CA . LYS A 1 207 ? -1.823 -17.377 5.858 1.00 89.06 207 LYS A CA 1
ATOM 1655 C C . LYS A 1 207 ? -2.532 -16.468 4.862 1.00 89.06 207 LYS A C 1
ATOM 1657 O O . LYS A 1 207 ? -2.632 -15.262 5.075 1.00 89.06 207 LYS A O 1
ATOM 1662 N N . VAL A 1 208 ? -3.084 -17.061 3.811 1.00 90.00 208 VAL A N 1
ATOM 1663 C CA . VAL A 1 208 ? -3.952 -16.376 2.850 1.00 90.00 208 VAL A CA 1
ATOM 1664 C C . VAL A 1 208 ? -5.396 -16.763 3.138 1.00 90.00 208 VAL A C 1
ATOM 1666 O O . VAL A 1 208 ? -5.745 -17.941 3.114 1.00 90.00 208 VAL A O 1
ATOM 1669 N N . LEU A 1 209 ? -6.243 -15.773 3.402 1.00 92.31 209 LEU A N 1
ATOM 1670 C CA . LEU A 1 209 ? -7.679 -15.969 3.574 1.00 92.31 209 LEU A CA 1
ATOM 1671 C C . LEU A 1 209 ? -8.398 -15.640 2.262 1.00 92.31 209 LEU A C 1
ATOM 1673 O O . LEU A 1 209 ? -8.289 -14.521 1.763 1.00 92.31 209 LEU A O 1
ATOM 1677 N N . PHE A 1 210 ? -9.166 -16.586 1.727 1.00 94.12 210 PHE A N 1
ATOM 1678 C CA . PHE A 1 210 ? -10.087 -16.320 0.628 1.00 94.12 210 PHE A CA 1
ATOM 1679 C C . PHE A 1 210 ? -11.482 -16.044 1.188 1.00 94.12 210 PHE A C 1
ATOM 1681 O O . PHE A 1 210 ? -12.050 -16.870 1.904 1.00 94.12 210 PHE A O 1
ATOM 1688 N N . LEU A 1 211 ? -12.048 -14.887 0.843 1.00 94.69 211 LEU A N 1
ATOM 1689 C CA . LEU A 1 211 ? -13.416 -14.511 1.188 1.00 94.69 211 LEU A CA 1
ATOM 1690 C C . LEU A 1 211 ? -14.239 -14.355 -0.098 1.00 94.69 211 LEU A C 1
ATOM 1692 O O . LEU A 1 211 ? -13.998 -13.412 -0.856 1.00 94.69 211 LEU A O 1
ATOM 1696 N N . PRO A 1 212 ? -15.219 -15.240 -0.361 1.00 94.94 212 PRO A N 1
ATOM 1697 C CA . PRO A 1 212 ? -16.146 -15.055 -1.467 1.00 94.94 212 PRO A CA 1
ATOM 1698 C C . PRO A 1 212 ? -16.887 -13.721 -1.362 1.00 94.94 212 PRO A C 1
ATOM 1700 O O . PRO A 1 212 ? -17.245 -13.273 -0.270 1.00 94.94 212 PRO A O 1
ATOM 1703 N N . LYS A 1 213 ? -17.193 -13.114 -2.512 1.00 94.25 213 LYS A N 1
ATOM 1704 C CA . LYS A 1 213 ? -17.895 -11.822 -2.583 1.00 94.25 213 LYS A CA 1
ATOM 1705 C C . LYS A 1 213 ? -19.228 -11.823 -1.826 1.00 94.25 213 LYS A C 1
ATOM 1707 O O . LYS A 1 213 ? -19.583 -10.822 -1.215 1.00 94.25 213 LYS A O 1
ATOM 1712 N N . THR A 1 214 ? -19.957 -12.937 -1.863 1.00 94.38 214 THR A N 1
ATOM 1713 C CA . THR A 1 214 ? -21.218 -13.115 -1.127 1.00 94.38 214 THR A CA 1
ATOM 1714 C C . THR A 1 214 ? -21.006 -12.977 0.377 1.00 94.38 214 THR A C 1
ATOM 1716 O O . THR A 1 214 ? -21.681 -12.177 1.007 1.00 94.38 214 THR A O 1
ATOM 1719 N N . VAL A 1 215 ? -19.989 -13.643 0.925 1.00 94.69 215 VAL A N 1
ATOM 1720 C CA . VAL A 1 215 ? -19.651 -13.587 2.355 1.00 94.69 215 VAL A CA 1
ATOM 1721 C C . VAL A 1 215 ? -19.242 -12.180 2.782 1.00 94.69 215 VAL A C 1
ATOM 1723 O O . VAL A 1 215 ? -19.663 -11.708 3.834 1.00 94.69 215 VAL A O 1
ATOM 1726 N N . VAL A 1 216 ? -18.452 -11.481 1.964 1.00 95.31 216 VAL A N 1
ATOM 1727 C CA . VAL A 1 216 ? -18.061 -10.088 2.240 1.00 95.31 216 VAL A CA 1
ATOM 1728 C C . VAL A 1 216 ? -19.283 -9.166 2.270 1.00 95.31 216 VAL A C 1
ATOM 1730 O O . VAL A 1 216 ? -19.409 -8.326 3.164 1.00 95.31 216 VAL A O 1
ATOM 1733 N N . LYS A 1 217 ? -20.206 -9.343 1.321 1.00 94.50 217 LYS A N 1
ATOM 1734 C CA . LYS A 1 217 ? -21.455 -8.584 1.283 1.00 94.50 217 LYS A CA 1
ATOM 1735 C C . LYS A 1 217 ? -22.324 -8.883 2.506 1.00 94.50 217 LYS A C 1
ATOM 1737 O O . LYS A 1 217 ? -22.781 -7.946 3.151 1.00 94.50 217 LYS A O 1
ATOM 1742 N N . ASP A 1 218 ? -22.472 -10.152 2.872 1.00 93.56 218 ASP A N 1
ATOM 1743 C CA . ASP A 1 218 ? -23.250 -10.563 4.042 1.00 93.56 218 ASP A CA 1
ATOM 1744 C C . ASP A 1 218 ? -22.663 -9.988 5.341 1.00 93.56 218 ASP A C 1
ATOM 1746 O O . ASP A 1 218 ? -23.413 -9.547 6.209 1.00 93.56 218 ASP A O 1
ATOM 1750 N N . LEU A 1 219 ? -21.331 -9.931 5.474 1.00 93.69 219 LEU A N 1
ATOM 1751 C CA . LEU A 1 219 ? -20.661 -9.281 6.609 1.00 93.69 219 LEU A CA 1
ATOM 1752 C C . LEU A 1 219 ? -20.993 -7.786 6.688 1.00 93.69 219 LEU A C 1
ATOM 1754 O O . LEU A 1 219 ? -21.284 -7.267 7.768 1.00 93.69 219 LEU A O 1
ATOM 1758 N N . ARG A 1 220 ? -20.970 -7.086 5.550 1.00 94.62 220 ARG A N 1
ATOM 1759 C CA . ARG A 1 220 ? -21.332 -5.666 5.477 1.00 94.62 220 ARG A CA 1
ATOM 1760 C C . ARG A 1 220 ? -22.806 -5.442 5.817 1.00 94.62 220 ARG A C 1
ATOM 1762 O O . ARG A 1 220 ? -23.115 -4.534 6.586 1.00 94.62 220 ARG A O 1
ATOM 1769 N N . ASP A 1 221 ? -23.698 -6.261 5.270 1.00 92.88 221 ASP A N 1
ATOM 1770 C CA . ASP A 1 221 ? -25.140 -6.150 5.493 1.00 92.88 221 ASP A CA 1
ATOM 1771 C C . ASP A 1 221 ? -25.489 -6.444 6.966 1.00 92.88 221 ASP A C 1
ATOM 1773 O O . ASP A 1 221 ? -26.283 -5.719 7.571 1.00 92.88 221 ASP A O 1
ATOM 1777 N N . GLN A 1 222 ? -24.812 -7.415 7.594 1.00 91.38 222 GLN A N 1
ATOM 1778 C CA . GLN A 1 222 ? -24.890 -7.663 9.039 1.00 91.38 222 GLN A CA 1
ATOM 1779 C C . GLN A 1 222 ? -24.458 -6.433 9.849 1.00 91.38 222 GLN A C 1
ATOM 1781 O O . GLN A 1 222 ? -25.216 -5.981 10.708 1.00 91.38 222 GLN A O 1
ATOM 1786 N N . ALA A 1 223 ? -23.294 -5.849 9.543 1.00 90.94 223 ALA A N 1
ATOM 1787 C CA . ALA A 1 223 ? -22.791 -4.651 10.222 1.00 90.94 223 ALA A CA 1
ATOM 1788 C C . ALA A 1 223 ? -23.747 -3.450 10.096 1.00 90.94 223 ALA A C 1
ATOM 1790 O O . ALA A 1 223 ? -23.929 -2.685 11.043 1.00 90.94 223 ALA A O 1
ATOM 1791 N N . LEU A 1 224 ? -24.381 -3.290 8.931 1.00 89.75 224 LEU A N 1
ATOM 1792 C CA . LEU A 1 224 ? -25.348 -2.223 8.692 1.00 89.75 224 LEU A CA 1
ATOM 1793 C C . LEU A 1 224 ? -26.654 -2.455 9.463 1.00 89.75 224 LEU A C 1
ATOM 1795 O O . LEU A 1 224 ? -27.159 -1.542 10.119 1.00 89.75 224 LEU A O 1
ATOM 1799 N N . SER A 1 225 ? -27.188 -3.67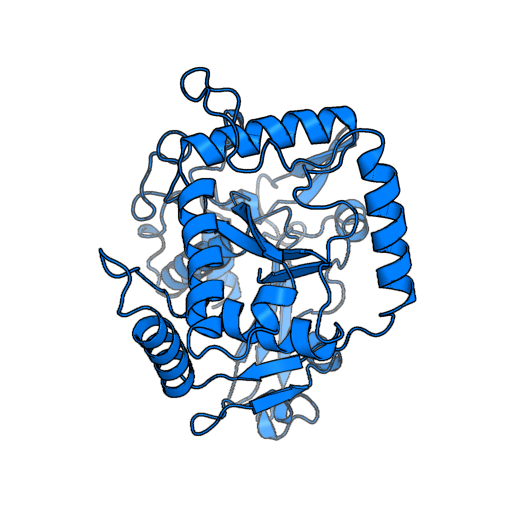9 9.415 1.00 87.44 225 SER A N 1
ATOM 1800 C CA . SER A 1 225 ? -28.438 -4.042 10.095 1.00 87.44 225 SER A CA 1
ATOM 1801 C C . SER A 1 225 ? -28.355 -3.829 11.609 1.00 87.44 225 SER A C 1
ATOM 1803 O O . SER A 1 225 ? -29.310 -3.349 12.233 1.00 87.44 225 SER A O 1
ATOM 1805 N N . SER A 1 226 ? -27.176 -4.081 12.183 1.00 85.50 226 SER A N 1
ATOM 1806 C CA . SER A 1 226 ? -26.934 -3.975 13.616 1.00 85.50 226 SER A CA 1
ATOM 1807 C C . SER A 1 226 ? -26.928 -2.532 14.134 1.00 85.50 226 SER A C 1
ATOM 1809 O O . SER A 1 226 ? -27.033 -2.311 15.337 1.00 85.50 226 SER A O 1
ATOM 1811 N N . LEU A 1 227 ? -26.840 -1.542 13.237 1.00 84.00 227 LEU A N 1
ATOM 1812 C CA . LEU A 1 227 ? -26.840 -0.109 13.551 1.00 84.00 227 LEU A CA 1
ATOM 1813 C C . LEU A 1 227 ? -28.047 0.639 12.967 1.00 84.00 227 LEU A C 1
ATOM 1815 O O . LEU A 1 227 ? -28.034 1.862 12.851 1.00 84.00 227 LEU A O 1
ATOM 1819 N N . SER A 1 228 ? -29.135 -0.077 12.671 1.00 74.69 228 SER A N 1
ATOM 1820 C CA . SER A 1 228 ? -30.387 0.470 12.114 1.00 74.69 228 SER A CA 1
ATOM 1821 C C . SER A 1 228 ? -31.027 1.619 12.914 1.00 74.69 228 SER A C 1
ATOM 1823 O O . SER A 1 228 ? -31.887 2.332 12.396 1.00 74.69 228 SER A O 1
ATOM 1825 N N . LYS A 1 229 ? -30.620 1.817 14.175 1.00 75.38 229 LYS A N 1
ATOM 1826 C CA . LYS A 1 229 ? -31.098 2.896 15.051 1.00 75.38 229 LYS A CA 1
ATOM 1827 C C . LYS A 1 229 ? -30.304 4.203 14.919 1.00 75.38 229 LYS A C 1
ATOM 1829 O O . LYS A 1 229 ? -30.804 5.231 15.372 1.00 75.38 229 LYS A O 1
ATOM 1834 N N . GLU A 1 230 ? -29.109 4.198 14.322 1.00 74.81 230 GLU A N 1
ATOM 1835 C CA . GLU A 1 230 ? -28.345 5.431 14.098 1.00 74.81 230 GLU A CA 1
ATOM 1836 C C . GLU A 1 230 ? -28.979 6.280 12.982 1.00 74.81 230 GLU A C 1
ATOM 1838 O O . GLU A 1 230 ? -29.385 5.770 11.935 1.00 74.81 230 GLU A O 1
ATOM 1843 N N . ARG A 1 231 ? -29.087 7.597 13.212 1.00 73.19 231 ARG A N 1
ATOM 1844 C CA . ARG A 1 231 ? -29.615 8.561 12.235 1.00 73.19 231 ARG A CA 1
ATOM 1845 C C . ARG A 1 231 ? -28.646 9.740 12.056 1.00 73.19 231 ARG A C 1
ATOM 1847 O O . ARG A 1 231 ? -28.336 10.385 13.057 1.00 73.19 231 ARG A O 1
ATOM 1854 N N . PRO A 1 232 ? -28.240 10.079 10.815 1.00 78.81 232 PRO A N 1
ATOM 1855 C CA . PRO A 1 232 ? -28.510 9.351 9.568 1.00 78.81 232 PRO A CA 1
ATOM 1856 C C . PRO A 1 232 ? -27.833 7.971 9.550 1.00 78.81 232 PRO A C 1
ATOM 1858 O O . PRO A 1 232 ? -26.903 7.727 10.314 1.00 78.81 232 PRO A O 1
ATOM 1861 N N . ALA A 1 233 ? -28.313 7.070 8.687 1.00 76.88 233 ALA A N 1
ATOM 1862 C CA . ALA A 1 233 ? -27.735 5.735 8.568 1.00 76.88 233 ALA A CA 1
ATOM 1863 C C . ALA A 1 233 ? -26.244 5.834 8.175 1.00 76.88 233 ALA A C 1
ATOM 1865 O O . ALA A 1 233 ? -25.924 6.530 7.204 1.00 76.88 233 ALA A O 1
ATOM 1866 N N . PRO A 1 234 ? -25.331 5.170 8.905 1.00 82.19 234 PRO A N 1
ATOM 1867 C CA . PRO A 1 234 ? -23.907 5.247 8.620 1.00 82.19 234 PRO A CA 1
ATOM 1868 C C . PRO A 1 234 ? -23.558 4.546 7.301 1.00 82.19 234 PRO A C 1
ATOM 1870 O O . PRO A 1 234 ? -24.147 3.531 6.928 1.00 82.19 234 PRO A O 1
ATOM 1873 N N . PHE A 1 235 ? -22.560 5.076 6.594 1.00 86.94 235 PHE A N 1
ATOM 1874 C CA . PHE A 1 235 ? -21.987 4.413 5.425 1.00 86.94 235 PHE A CA 1
ATOM 1875 C C . PHE A 1 235 ? -20.900 3.421 5.854 1.00 86.94 235 PHE A C 1
ATOM 1877 O O . PHE A 1 235 ? -19.918 3.829 6.470 1.00 86.94 235 PHE A O 1
ATOM 1884 N N . PHE A 1 236 ? -21.027 2.157 5.442 1.00 83.88 236 PHE A N 1
ATOM 1885 C CA . PHE A 1 236 ? -19.974 1.145 5.570 1.00 83.88 236 PHE A CA 1
ATOM 1886 C C . PHE A 1 236 ? -19.460 0.712 4.209 1.00 83.88 236 PHE A C 1
ATOM 1888 O O . PHE A 1 236 ? -20.253 0.413 3.308 1.00 83.88 236 PHE A O 1
ATOM 1895 N N . SER A 1 237 ? -18.138 0.624 4.085 1.00 91.56 237 SER A N 1
ATOM 1896 C CA . SER A 1 237 ? -17.511 -0.141 3.012 1.00 91.56 237 SER A CA 1
ATOM 1897 C C . SER A 1 237 ? -17.407 -1.620 3.382 1.00 91.56 237 SER A C 1
ATOM 1899 O O . SER A 1 237 ? -17.476 -1.993 4.551 1.00 91.56 237 SER A O 1
ATOM 1901 N N . GLU A 1 238 ? -17.208 -2.466 2.374 1.00 94.50 238 GLU A N 1
ATOM 1902 C CA . GLU A 1 238 ? -16.854 -3.876 2.575 1.00 94.50 238 GLU A CA 1
ATOM 1903 C C . GLU A 1 238 ? -15.542 -4.021 3.368 1.00 94.50 238 GLU A C 1
ATOM 1905 O O . GLU A 1 238 ? -15.440 -4.890 4.230 1.00 94.50 238 GLU A O 1
ATOM 1910 N N . SER A 1 239 ? -14.579 -3.114 3.153 1.00 93.75 239 SER A N 1
ATOM 1911 C CA . SER A 1 239 ? -13.316 -3.081 3.903 1.00 93.75 239 SER A CA 1
ATOM 1912 C C . SER A 1 239 ? -13.541 -2.832 5.398 1.00 93.75 239 SER A C 1
ATOM 1914 O O . SER A 1 239 ? -12.985 -3.553 6.222 1.00 93.75 239 SER A O 1
ATOM 1916 N N . ASP A 1 240 ? -14.429 -1.898 5.767 1.00 94.81 240 ASP A N 1
ATOM 1917 C CA . ASP A 1 240 ? -14.723 -1.605 7.181 1.00 94.81 240 ASP A CA 1
ATOM 1918 C C . ASP A 1 240 ? -15.262 -2.852 7.900 1.00 94.81 240 ASP A C 1
ATOM 1920 O O . ASP A 1 240 ? -14.888 -3.131 9.039 1.00 94.81 240 ASP A O 1
ATOM 1924 N N . ALA A 1 241 ? -16.127 -3.615 7.221 1.00 95.06 241 ALA A N 1
ATOM 1925 C CA . ALA A 1 241 ? -16.714 -4.839 7.755 1.00 95.06 241 ALA A CA 1
ATOM 1926 C C . ALA A 1 241 ? -15.676 -5.966 7.892 1.00 95.06 241 ALA A C 1
ATOM 1928 O O . ALA A 1 241 ? -15.658 -6.654 8.913 1.00 95.06 241 ALA A O 1
ATOM 1929 N N . ILE A 1 242 ? -14.785 -6.129 6.905 1.00 95.81 242 ILE A N 1
ATOM 1930 C CA . ILE A 1 242 ? -13.690 -7.112 6.954 1.00 95.81 242 ILE A CA 1
ATOM 1931 C C . ILE A 1 242 ? -12.724 -6.783 8.095 1.00 95.81 242 ILE A C 1
ATOM 1933 O O . ILE A 1 242 ? -12.420 -7.661 8.903 1.00 95.81 242 ILE A O 1
ATOM 1937 N N . VAL A 1 243 ? -12.278 -5.527 8.195 1.00 95.69 243 VAL A N 1
ATOM 1938 C CA . VAL A 1 243 ? -11.381 -5.061 9.261 1.00 95.69 243 VAL A CA 1
ATOM 1939 C C . VAL A 1 243 ? -12.017 -5.303 10.625 1.00 95.69 243 VAL A C 1
ATOM 1941 O O . VAL A 1 243 ? -11.388 -5.903 11.493 1.00 95.69 243 VAL A O 1
ATOM 1944 N N . ALA A 1 244 ? -13.287 -4.930 10.804 1.00 95.12 244 ALA A N 1
ATOM 1945 C CA . ALA A 1 244 ? -14.000 -5.161 12.054 1.00 95.12 244 ALA A CA 1
ATOM 1946 C C . ALA A 1 244 ? -14.094 -6.651 12.412 1.00 95.12 244 ALA A C 1
ATOM 1948 O O . ALA A 1 244 ? -13.823 -7.034 13.552 1.00 95.12 244 ALA A O 1
ATOM 1949 N N . TRP A 1 245 ? -14.437 -7.505 11.446 1.00 95.06 245 TRP A N 1
ATOM 1950 C CA . TRP A 1 245 ? -14.523 -8.949 11.651 1.00 95.06 245 TRP A CA 1
ATOM 1951 C C . TRP A 1 245 ? -13.163 -9.571 12.009 1.00 95.06 245 TRP A C 1
ATOM 1953 O O . TRP A 1 245 ? -13.078 -10.336 12.973 1.00 95.06 245 TRP A O 1
ATOM 1963 N N . LEU A 1 246 ? -12.085 -9.190 11.316 1.00 95.38 246 LEU A N 1
ATOM 1964 C CA . LEU A 1 246 ? -10.726 -9.642 11.627 1.00 95.38 246 LEU A CA 1
ATOM 1965 C C . LEU A 1 246 ? -10.260 -9.136 12.996 1.00 95.38 246 LEU A C 1
ATOM 1967 O O . LEU A 1 246 ? -9.691 -9.904 13.770 1.00 95.38 246 LEU A O 1
ATOM 1971 N N . THR A 1 247 ? -10.552 -7.881 13.347 1.00 95.06 247 THR A N 1
ATOM 1972 C CA . THR A 1 247 ? -10.285 -7.350 14.689 1.00 95.06 247 THR A CA 1
ATOM 1973 C C . THR A 1 247 ? -11.006 -8.164 15.759 1.00 95.06 247 THR A C 1
ATOM 1975 O O . THR A 1 247 ? -10.395 -8.481 16.782 1.00 95.06 247 THR A O 1
ATOM 1978 N N . ILE A 1 248 ? -12.270 -8.543 15.533 1.00 94.06 248 ILE A N 1
ATOM 1979 C CA . ILE A 1 248 ? -13.018 -9.402 16.458 1.00 94.06 248 ILE A CA 1
ATOM 1980 C C . ILE A 1 248 ? -12.326 -10.756 16.607 1.00 94.06 248 ILE A C 1
ATOM 1982 O O . ILE A 1 248 ? -12.131 -11.202 17.739 1.00 94.06 248 ILE A O 1
ATOM 1986 N N . ALA A 1 249 ? -11.946 -11.393 15.498 1.00 92.88 249 ALA A N 1
ATOM 1987 C CA . ALA A 1 249 ? -11.300 -12.702 15.502 1.00 92.88 249 ALA A CA 1
ATOM 1988 C C . ALA A 1 249 ? -9.963 -12.677 16.261 1.00 92.88 249 ALA A C 1
ATOM 1990 O O . ALA A 1 249 ? -9.781 -13.442 17.208 1.00 92.88 249 ALA A O 1
ATOM 1991 N N . VAL A 1 250 ? -9.069 -11.749 15.906 1.00 91.75 250 VAL A N 1
ATOM 1992 C CA . VAL A 1 250 ? -7.742 -11.601 16.526 1.00 91.75 250 VAL A CA 1
ATOM 1993 C C . VAL A 1 250 ? -7.870 -11.261 18.009 1.00 91.75 250 VAL A C 1
ATOM 1995 O O . VAL A 1 250 ? -7.307 -11.944 18.860 1.00 91.75 250 VAL A O 1
ATOM 1998 N N . THR A 1 251 ? -8.662 -10.245 18.349 1.00 91.88 251 THR A N 1
ATOM 1999 C CA . THR A 1 251 ? -8.787 -9.788 19.740 1.00 91.88 251 THR A CA 1
ATOM 2000 C C . THR A 1 251 ? -9.430 -10.858 20.626 1.00 91.88 251 THR A C 1
ATOM 2002 O O . THR A 1 251 ? -8.980 -11.055 21.751 1.00 91.88 251 THR A O 1
ATOM 2005 N N . SER A 1 252 ? -10.434 -11.590 20.121 1.00 91.06 252 SER A N 1
ATOM 2006 C CA . SER A 1 252 ? -11.083 -12.676 20.877 1.00 91.06 252 SER A CA 1
ATOM 2007 C C . SER A 1 252 ? -10.163 -13.877 21.101 1.00 91.06 252 SER A C 1
ATOM 2009 O O . SER A 1 252 ? -10.351 -14.606 22.072 1.00 91.06 252 SER A O 1
ATOM 2011 N N . ALA A 1 253 ? -9.203 -14.110 20.201 1.00 89.62 253 ALA A N 1
ATOM 2012 C CA . ALA A 1 253 ? -8.220 -15.181 20.336 1.00 89.62 253 ALA A CA 1
ATOM 2013 C C . ALA A 1 253 ? -7.092 -14.816 21.313 1.00 89.62 253 ALA A C 1
ATOM 2015 O O . ALA A 1 253 ? -6.587 -15.685 22.019 1.00 89.62 253 ALA A O 1
ATOM 2016 N N . LEU A 1 254 ? -6.700 -13.539 21.357 1.00 87.88 254 LEU A N 1
ATOM 2017 C CA . LEU A 1 254 ? -5.531 -13.089 22.115 1.00 87.88 254 LEU A CA 1
ATOM 2018 C C . LEU A 1 254 ? -5.851 -12.585 23.525 1.00 87.88 254 LEU A C 1
ATOM 2020 O O . LEU A 1 254 ? -4.993 -12.674 24.403 1.00 87.88 254 LEU A O 1
ATOM 2024 N N . PHE A 1 255 ? -7.051 -12.050 23.767 1.00 88.19 255 PHE A N 1
ATOM 2025 C CA . PHE A 1 255 ? -7.370 -11.384 25.030 1.00 88.19 255 PHE A CA 1
ATOM 2026 C C . PHE A 1 255 ? -8.481 -12.080 25.818 1.00 88.19 255 PHE A C 1
ATOM 2028 O O . PHE A 1 255 ? -9.483 -12.511 25.250 1.00 88.19 255 PHE A O 1
ATOM 2035 N N . PRO A 1 256 ? -8.367 -12.138 27.159 1.00 86.00 256 PRO A N 1
ATOM 2036 C CA . PRO A 1 256 ? -9.431 -12.669 27.993 1.00 86.00 256 PRO A CA 1
ATOM 2037 C C . PRO A 1 256 ? -10.661 -11.755 27.975 1.00 86.00 256 PRO A C 1
ATOM 2039 O O . PRO A 1 256 ? -10.571 -10.526 27.840 1.00 86.00 256 PRO A O 1
ATOM 2042 N N . ARG A 1 257 ? -11.831 -12.362 28.202 1.00 80.44 257 ARG A N 1
ATOM 2043 C CA . ARG A 1 257 ? -13.091 -11.633 28.395 1.00 80.44 257 ARG A CA 1
ATOM 2044 C C . ARG A 1 257 ? -12.939 -10.663 29.569 1.00 80.44 257 ARG A C 1
ATOM 2046 O O . ARG A 1 257 ? -12.590 -11.077 30.667 1.00 80.44 257 ARG A O 1
ATOM 2053 N N . GLY A 1 258 ? -13.207 -9.380 29.327 1.00 78.50 258 GLY A N 1
ATOM 2054 C CA . GLY A 1 258 ? -13.055 -8.313 30.324 1.00 78.50 258 GLY A CA 1
ATOM 2055 C C . GLY A 1 258 ? -11.753 -7.514 30.232 1.00 78.50 258 GLY A C 1
ATOM 2056 O O . GLY A 1 258 ? -11.617 -6.531 30.954 1.00 78.50 258 GLY A O 1
ATOM 2057 N N . SER A 1 259 ? -10.831 -7.866 29.325 1.00 86.62 259 SER A N 1
ATOM 2058 C CA . SER A 1 259 ? -9.660 -7.027 29.042 1.00 86.62 259 SER A CA 1
ATOM 2059 C C . SER A 1 259 ? -10.075 -5.587 28.714 1.00 86.62 259 SER A C 1
ATOM 2061 O O . SER A 1 259 ? -10.940 -5.347 27.865 1.00 86.62 259 SER A O 1
ATOM 2063 N N . THR A 1 260 ? -9.444 -4.624 29.384 1.00 84.88 260 THR A N 1
ATOM 2064 C CA . THR A 1 260 ? -9.603 -3.185 29.127 1.00 84.88 260 THR A CA 1
ATOM 2065 C C . THR A 1 260 ? -8.502 -2.628 28.233 1.00 84.88 260 THR A C 1
ATOM 2067 O O . THR A 1 260 ? -8.499 -1.429 27.973 1.00 84.88 260 THR A O 1
ATOM 2070 N N . ARG A 1 261 ? -7.572 -3.477 27.776 1.00 90.44 261 ARG A N 1
ATOM 2071 C CA . ARG A 1 261 ? -6.464 -3.088 26.900 1.00 90.44 261 ARG A CA 1
ATOM 2072 C C . ARG A 1 261 ? -7.013 -2.478 25.608 1.00 90.44 261 ARG A C 1
ATOM 2074 O O . ARG A 1 261 ? -7.958 -3.019 25.030 1.00 90.44 261 ARG A O 1
ATOM 2081 N N . SER A 1 262 ? -6.440 -1.366 25.164 1.00 93.56 262 SER A N 1
ATOM 2082 C CA . SER A 1 262 ? -6.813 -0.757 23.887 1.00 93.56 262 SER A CA 1
ATOM 2083 C C . SER A 1 262 ? -6.267 -1.570 22.717 1.00 93.56 262 SER A C 1
ATOM 2085 O O . SER A 1 262 ? -5.139 -2.058 22.754 1.00 93.56 262 SER A O 1
ATOM 2087 N N . VAL A 1 263 ? -7.095 -1.720 21.692 1.00 94.56 263 VAL A N 1
ATOM 2088 C CA . VAL A 1 263 ? -6.776 -2.326 20.405 1.00 94.56 263 VAL A CA 1
ATOM 2089 C C . VAL A 1 263 ? -6.731 -1.204 19.381 1.00 94.56 263 VAL A C 1
ATOM 2091 O O . VAL A 1 263 ? -7.733 -0.526 19.146 1.00 94.56 263 VAL A O 1
ATOM 2094 N N . THR A 1 264 ? -5.564 -1.017 18.782 1.00 95.19 264 THR A N 1
ATOM 2095 C CA . THR A 1 264 ? -5.322 0.015 17.780 1.00 95.19 264 THR A CA 1
ATOM 2096 C C . THR A 1 264 ? -5.285 -0.625 16.410 1.00 95.19 264 THR A C 1
ATOM 2098 O O . THR A 1 264 ? -4.412 -1.426 16.092 1.00 95.19 264 THR A O 1
ATOM 2101 N N . ILE A 1 265 ? -6.274 -0.283 15.603 1.00 96.06 265 ILE A N 1
ATOM 2102 C CA . ILE A 1 265 ? -6.486 -0.788 14.258 1.00 96.06 265 ILE A CA 1
ATOM 2103 C C . ILE A 1 265 ? -5.841 0.209 13.297 1.00 96.06 265 ILE A C 1
ATOM 2105 O O . ILE A 1 265 ? -6.326 1.331 13.148 1.00 96.06 265 ILE A O 1
ATOM 2109 N N . GLY A 1 266 ? -4.737 -0.182 12.675 1.00 95.12 266 GLY A N 1
ATOM 2110 C CA . GLY A 1 266 ? -4.040 0.609 11.669 1.00 95.12 266 GLY A CA 1
ATOM 2111 C C . GLY A 1 266 ? -4.511 0.270 10.264 1.00 95.12 266 GLY A C 1
ATOM 2112 O O . GLY A 1 266 ? -4.538 -0.900 9.899 1.00 95.12 266 GLY A O 1
ATOM 2113 N N . ASN A 1 267 ? -4.821 1.295 9.479 1.00 92.31 267 ASN A N 1
ATOM 2114 C CA . ASN A 1 267 ? -4.995 1.224 8.030 1.00 92.31 267 ASN A CA 1
ATOM 2115 C C . ASN A 1 267 ? -4.041 2.204 7.344 1.00 92.31 267 ASN A C 1
ATOM 2117 O O . ASN A 1 267 ? -3.532 3.120 7.987 1.00 92.31 267 ASN A O 1
ATOM 2121 N N . ALA A 1 268 ? -3.848 2.069 6.035 1.00 92.56 268 ALA A N 1
ATOM 2122 C CA . ALA A 1 268 ? -3.210 3.090 5.206 1.00 92.56 268 ALA A CA 1
ATOM 2123 C C . ALA A 1 268 ? -4.227 3.716 4.242 1.00 92.56 268 ALA A C 1
ATOM 2125 O O . ALA A 1 268 ? -5.210 3.082 3.856 1.00 92.56 268 ALA A O 1
ATOM 2126 N N . TYR A 1 269 ? -4.007 4.969 3.845 1.00 94.12 269 TYR A N 1
ATOM 2127 C CA . TYR A 1 269 ? -4.842 5.631 2.845 1.00 94.12 269 TYR A CA 1
ATOM 2128 C C . TYR A 1 269 ? -4.017 6.471 1.869 1.00 94.12 269 TYR A C 1
ATOM 2130 O O . TYR A 1 269 ? -2.985 7.037 2.229 1.00 94.12 269 TYR A O 1
ATOM 2138 N N . ASP A 1 270 ? -4.503 6.553 0.629 1.00 94.81 270 ASP A N 1
ATOM 2139 C CA . ASP A 1 270 ? -3.924 7.386 -0.426 1.00 94.81 270 ASP A CA 1
ATOM 2140 C C . ASP A 1 270 ? -4.246 8.867 -0.198 1.00 94.81 270 ASP A C 1
ATOM 2142 O O . ASP A 1 270 ? -5.409 9.240 -0.014 1.00 94.81 270 ASP A O 1
ATOM 2146 N N . LEU A 1 271 ? -3.217 9.714 -0.241 1.00 96.06 271 LEU A N 1
ATOM 2147 C CA . LEU A 1 271 ? -3.349 11.159 -0.056 1.00 96.06 271 LEU A CA 1
ATOM 2148 C C . LEU A 1 271 ? -3.835 11.872 -1.325 1.00 96.06 271 LEU A C 1
ATOM 2150 O O . LEU A 1 271 ? -4.451 12.935 -1.235 1.00 96.06 271 LEU A O 1
ATOM 2154 N N . ARG A 1 272 ? -3.585 11.296 -2.509 1.00 94.06 272 ARG A N 1
ATOM 2155 C CA . ARG A 1 272 ? -3.772 11.970 -3.809 1.00 94.06 272 ARG A CA 1
ATOM 2156 C C . ARG A 1 272 ? -5.208 12.407 -4.060 1.00 94.06 272 ARG A C 1
ATOM 2158 O O . ARG A 1 272 ? -5.437 13.485 -4.588 1.00 94.06 272 ARG A O 1
ATOM 2165 N N . GLY A 1 273 ? -6.177 11.595 -3.643 1.00 93.56 273 GLY A N 1
ATOM 2166 C CA . GLY A 1 273 ? -7.602 11.915 -3.768 1.00 93.56 273 GLY A CA 1
ATOM 2167 C C . GLY A 1 273 ? -8.167 12.791 -2.644 1.00 93.56 273 GLY A C 1
ATOM 2168 O O . GLY A 1 273 ? -9.379 12.981 -2.593 1.00 93.56 273 GLY A O 1
ATOM 2169 N N . ARG A 1 274 ? -7.335 13.245 -1.696 1.00 95.62 274 ARG A N 1
ATOM 2170 C CA . ARG A 1 274 ? -7.784 13.831 -0.418 1.00 95.62 274 ARG A CA 1
ATOM 2171 C C . ARG A 1 274 ? -7.076 15.123 -0.016 1.00 95.62 274 ARG A C 1
ATOM 2173 O O . ARG A 1 274 ? -7.558 15.797 0.887 1.00 95.62 274 ARG A O 1
ATOM 2180 N N . ALA A 1 275 ? -5.969 15.459 -0.669 1.00 96.31 275 ALA A N 1
ATOM 2181 C CA . ALA A 1 275 ? -5.225 16.694 -0.444 1.00 96.31 275 ALA A CA 1
ATOM 2182 C C . ALA A 1 275 ? -5.029 17.456 -1.768 1.00 96.31 275 ALA A C 1
ATOM 2184 O O . ALA A 1 275 ? -3.933 17.414 -2.334 1.00 96.31 275 ALA A O 1
ATOM 2185 N N . PRO A 1 276 ? -6.078 18.106 -2.311 1.00 95.31 276 PRO A N 1
ATOM 2186 C CA . PRO A 1 276 ? -5.992 18.864 -3.561 1.00 95.31 276 PRO A CA 1
ATOM 2187 C C . PRO A 1 276 ? -4.945 19.990 -3.550 1.00 95.31 276 PRO A C 1
ATOM 2189 O O . PRO A 1 276 ? -4.425 20.325 -4.611 1.00 95.31 276 PRO A O 1
ATOM 2192 N N . SER A 1 277 ? -4.588 20.552 -2.392 1.00 95.38 277 SER A N 1
ATOM 2193 C CA . SER A 1 277 ? -3.491 21.526 -2.270 1.00 95.38 277 SER A CA 1
ATOM 2194 C C . SER A 1 277 ? -2.116 20.921 -2.576 1.00 95.38 277 SER A C 1
ATOM 2196 O O . SER A 1 277 ? -1.244 21.609 -3.104 1.00 95.38 277 SER A O 1
ATOM 2198 N N . LEU A 1 278 ? -1.925 19.628 -2.290 1.00 95.38 278 LEU A N 1
ATOM 2199 C CA . LEU A 1 278 ? -0.691 18.890 -2.573 1.00 95.38 278 LEU A CA 1
ATOM 2200 C C . LEU A 1 278 ? -0.743 18.224 -3.955 1.00 95.38 278 LEU A C 1
ATOM 2202 O O . LEU A 1 278 ? 0.249 18.208 -4.682 1.00 95.38 278 LEU A O 1
ATOM 2206 N N . PHE A 1 279 ? -1.908 17.697 -4.335 1.00 95.31 279 PHE A N 1
ATOM 2207 C CA . PHE A 1 279 ? -2.127 16.922 -5.558 1.00 95.31 279 PHE A CA 1
ATOM 2208 C C . PHE A 1 279 ? -3.239 17.546 -6.426 1.00 95.31 279 PHE A C 1
ATOM 2210 O O . PHE A 1 279 ? -4.304 16.952 -6.587 1.00 95.31 279 PHE A O 1
ATOM 2217 N N . PRO A 1 280 ? -3.023 18.745 -7.002 1.00 94.25 280 PRO A N 1
ATOM 2218 C CA . PRO A 1 280 ? -4.072 19.491 -7.707 1.00 94.25 280 PRO A CA 1
ATOM 2219 C C . PRO A 1 280 ? -4.482 18.889 -9.058 1.00 94.25 280 PRO A C 1
ATOM 2221 O O . PRO A 1 280 ? -5.526 19.251 -9.603 1.00 94.25 280 PRO A O 1
ATOM 2224 N N . VAL A 1 281 ? -3.662 18.010 -9.642 1.00 93.50 281 VAL A N 1
ATOM 2225 C CA . VAL A 1 281 ? -3.935 17.408 -10.952 1.00 93.50 281 VAL A CA 1
ATOM 2226 C C . VAL A 1 281 ? -4.609 16.052 -10.780 1.00 93.50 281 VAL A C 1
ATOM 2228 O O . VAL A 1 281 ? -4.127 15.183 -10.058 1.00 93.50 281 VAL A O 1
ATOM 2231 N N . SER A 1 282 ? -5.719 15.851 -11.482 1.00 88.00 282 SER A N 1
ATOM 2232 C CA . SER A 1 282 ? -6.450 14.588 -11.477 1.00 88.00 282 SER A CA 1
ATOM 2233 C C . SER A 1 282 ? -5.673 13.461 -12.174 1.00 88.00 282 SER A C 1
ATOM 2235 O O . SER A 1 282 ? -4.870 13.692 -13.083 1.00 88.00 282 SER A O 1
ATOM 2237 N N . SER A 1 283 ? -5.926 12.219 -11.754 1.00 83.50 283 SER A N 1
ATOM 2238 C CA . SER A 1 283 ? -5.168 11.031 -12.177 1.00 83.50 283 SER A CA 1
ATOM 2239 C C . SER A 1 283 ? -5.277 10.688 -13.668 1.00 83.50 283 SER A C 1
ATOM 2241 O O . SER A 1 283 ? -4.411 9.996 -14.201 1.00 83.50 283 SER A O 1
ATOM 2243 N N . ASP A 1 284 ? -6.312 11.178 -14.353 1.00 84.38 284 ASP A N 1
ATOM 2244 C CA . ASP A 1 284 ? -6.499 11.070 -15.805 1.00 84.38 284 ASP A CA 1
ATOM 2245 C C . ASP A 1 284 ? -5.572 12.007 -16.595 1.00 84.38 284 ASP A C 1
ATOM 2247 O O . ASP A 1 284 ? -5.256 11.735 -17.752 1.00 84.38 284 ASP A O 1
ATOM 2251 N N . LYS A 1 285 ? -5.107 13.099 -15.976 1.00 90.12 285 LYS A N 1
ATOM 2252 C CA . LYS A 1 285 ? -4.257 14.118 -16.615 1.00 90.12 285 LYS A CA 1
ATOM 2253 C C . LYS A 1 285 ? -2.783 13.986 -16.257 1.00 90.12 285 LYS A C 1
ATOM 2255 O O . LYS A 1 285 ? -1.934 14.525 -16.964 1.00 90.12 285 LYS A O 1
ATOM 2260 N N . GLY A 1 286 ? -2.463 13.277 -15.181 1.00 91.81 286 GLY A N 1
ATOM 2261 C CA . GLY A 1 286 ? -1.092 12.990 -14.790 1.00 91.81 286 GLY A CA 1
ATOM 2262 C C . GLY A 1 286 ? -1.012 12.096 -13.561 1.00 91.81 286 GLY A C 1
ATOM 2263 O O . GLY A 1 286 ? -1.984 11.912 -12.836 1.00 91.81 286 GLY A O 1
ATOM 2264 N N . ALA A 1 287 ? 0.165 11.521 -13.335 1.00 92.75 287 ALA A N 1
ATOM 2265 C CA . ALA A 1 287 ? 0.392 10.552 -12.272 1.00 92.75 287 ALA A CA 1
ATOM 2266 C C . ALA A 1 287 ? 1.447 11.042 -11.270 1.00 92.75 287 ALA A C 1
ATOM 2268 O O . ALA A 1 287 ? 2.573 11.382 -11.641 1.00 92.75 287 ALA A O 1
ATOM 2269 N N . TYR A 1 288 ? 1.107 11.021 -9.980 1.00 94.19 288 TYR A N 1
ATOM 2270 C CA . TYR A 1 288 ? 2.029 11.312 -8.879 1.00 94.19 288 TYR A CA 1
ATOM 2271 C C . TYR A 1 288 ? 2.681 10.025 -8.357 1.00 94.19 288 TYR A C 1
ATOM 2273 O O . TYR A 1 288 ? 2.286 9.484 -7.325 1.00 94.19 288 TYR A O 1
ATOM 2281 N N . ILE A 1 289 ? 3.697 9.536 -9.062 1.00 93.00 289 ILE A N 1
ATOM 2282 C CA . ILE A 1 289 ? 4.438 8.318 -8.720 1.00 93.00 289 ILE A CA 1
ATOM 2283 C C . ILE A 1 289 ? 5.500 8.603 -7.635 1.00 93.00 289 ILE A C 1
ATOM 2285 O O . ILE A 1 289 ? 6.577 9.136 -7.925 1.00 93.00 289 ILE A O 1
ATOM 2289 N N . GLN A 1 290 ? 5.176 8.306 -6.374 1.00 92.62 290 GLN A N 1
ATOM 2290 C CA . GLN A 1 290 ? 6.039 8.422 -5.179 1.00 92.62 290 GLN A CA 1
ATOM 2291 C C . GLN A 1 290 ? 5.334 7.821 -3.955 1.00 92.62 290 GLN A C 1
ATOM 2293 O O . GLN A 1 290 ? 4.197 7.396 -4.066 1.00 92.62 290 GLN A O 1
ATOM 2298 N N . ASN A 1 291 ? 5.932 7.826 -2.766 1.00 93.81 291 ASN A N 1
ATOM 2299 C CA . ASN A 1 291 ? 5.152 7.559 -1.554 1.00 93.81 291 ASN A CA 1
ATOM 2300 C C . ASN A 1 291 ? 4.273 8.772 -1.213 1.00 93.81 291 ASN A C 1
ATOM 2302 O O . ASN A 1 291 ? 4.792 9.858 -0.957 1.00 93.81 291 ASN A O 1
ATOM 2306 N N . ALA A 1 292 ? 2.954 8.591 -1.214 1.00 94.88 292 ALA A N 1
ATOM 2307 C CA . ALA A 1 292 ? 1.993 9.553 -0.678 1.00 94.88 292 ALA A CA 1
ATOM 2308 C C . ALA A 1 292 ? 0.833 8.805 -0.015 1.00 94.88 292 ALA A C 1
ATOM 2310 O O . ALA A 1 292 ? -0.308 8.818 -0.476 1.00 94.88 292 ALA A O 1
ATOM 2311 N N . VAL A 1 293 ? 1.177 8.129 1.076 1.00 94.38 293 VAL A N 1
ATOM 2312 C CA . VAL A 1 293 ? 0.254 7.404 1.945 1.00 94.38 293 VAL A CA 1
ATOM 2313 C C . VAL A 1 293 ? 0.520 7.804 3.388 1.00 94.38 293 VAL A C 1
ATOM 2315 O O . VAL A 1 293 ? 1.675 8.002 3.773 1.00 94.38 293 VAL A O 1
ATOM 2318 N N . PHE A 1 294 ? -0.533 7.900 4.191 1.00 94.75 294 PHE A N 1
ATOM 2319 C CA . PHE A 1 294 ? -0.404 7.993 5.643 1.00 94.75 294 PHE A CA 1
ATOM 2320 C C . PHE A 1 294 ? -1.150 6.856 6.328 1.00 94.75 294 PHE A C 1
ATOM 2322 O O . PHE A 1 294 ? -2.115 6.321 5.770 1.00 94.75 294 PHE A O 1
ATOM 2329 N N . PRO A 1 295 ? -0.711 6.472 7.538 1.00 93.75 295 PRO A N 1
ATOM 2330 C CA . PRO A 1 295 ? -1.500 5.592 8.368 1.00 93.75 295 PRO A CA 1
ATOM 2331 C C . PRO A 1 295 ? -2.723 6.334 8.929 1.00 93.75 295 PRO A C 1
ATOM 2333 O O . PRO A 1 295 ? -2.698 7.546 9.141 1.00 93.75 295 PRO A O 1
ATOM 2336 N N . CYS A 1 296 ? -3.782 5.587 9.204 1.00 94.88 296 CYS A N 1
ATOM 2337 C CA . CYS A 1 296 ? -4.983 6.011 9.908 1.00 94.88 296 CYS A CA 1
ATOM 2338 C C . CYS A 1 296 ? -5.264 5.004 11.024 1.00 94.88 296 CYS A C 1
ATOM 2340 O O . CYS A 1 296 ? -5.164 3.796 10.803 1.00 94.88 296 CYS A O 1
ATOM 2342 N N . TRP A 1 297 ? -5.620 5.494 12.210 1.00 96.38 297 TRP A N 1
ATOM 2343 C CA . TRP A 1 297 ? -5.733 4.661 13.405 1.00 96.38 297 TRP A CA 1
ATOM 2344 C C . TRP A 1 297 ? -7.130 4.726 14.009 1.00 96.38 297 TRP A C 1
ATOM 2346 O O . TRP A 1 297 ? -7.603 5.808 14.351 1.00 96.38 297 TRP A O 1
ATOM 2356 N N . ALA A 1 298 ? -7.770 3.578 14.205 1.00 95.94 298 ALA A N 1
ATOM 2357 C CA . ALA A 1 298 ? -8.950 3.469 15.055 1.00 95.94 298 ALA A CA 1
ATOM 2358 C C . ALA A 1 298 ? -8.561 2.817 16.380 1.00 95.94 298 ALA A C 1
ATOM 2360 O O . ALA A 1 298 ? -8.036 1.708 16.397 1.00 95.94 298 ALA A O 1
ATOM 2361 N N . ILE A 1 299 ? -8.806 3.506 17.491 1.00 95.50 299 ILE A N 1
ATOM 2362 C CA . ILE A 1 299 ? -8.439 3.033 18.829 1.00 95.50 299 ILE A CA 1
ATOM 2363 C C . ILE A 1 299 ? -9.726 2.642 19.551 1.00 95.50 299 ILE A C 1
ATOM 2365 O O . ILE A 1 299 ? -10.568 3.496 19.832 1.00 95.50 299 ILE A O 1
ATOM 2369 N N . ILE A 1 300 ? -9.887 1.353 19.846 1.00 94.00 300 ILE A N 1
ATOM 2370 C CA . ILE A 1 300 ? -11.067 0.817 20.533 1.00 94.00 300 ILE A CA 1
ATOM 2371 C C . ILE A 1 300 ? -10.654 0.011 21.767 1.00 94.00 300 ILE A C 1
ATOM 2373 O O . ILE A 1 300 ? -9.615 -0.639 21.758 1.00 94.00 300 ILE A O 1
ATOM 2377 N N . PRO A 1 301 ? -11.451 -0.025 22.843 1.00 90.81 301 PRO A N 1
ATOM 2378 C CA . PRO A 1 301 ? -11.131 -0.876 23.983 1.00 90.81 301 PRO A CA 1
ATOM 2379 C C . PRO A 1 301 ? -11.484 -2.344 23.680 1.00 90.81 301 PRO A C 1
ATOM 2381 O O . PRO A 1 301 ? -12.559 -2.620 23.146 1.00 90.81 301 PRO A O 1
ATOM 2384 N N . ALA A 1 302 ? -10.658 -3.311 24.102 1.00 89.88 302 ALA A N 1
ATOM 2385 C CA . ALA A 1 302 ? -10.901 -4.746 23.866 1.00 89.88 302 ALA A CA 1
ATOM 2386 C C . ALA A 1 302 ? -12.266 -5.234 24.395 1.00 89.88 302 ALA A C 1
ATOM 2388 O O . ALA A 1 302 ? -12.882 -6.137 23.827 1.00 89.88 302 ALA A O 1
ATOM 2389 N N . LYS A 1 303 ? -12.808 -4.599 25.443 1.00 86.56 303 LYS A N 1
ATOM 2390 C CA . LYS A 1 303 ? -14.168 -4.876 25.941 1.00 86.56 303 LYS A CA 1
ATOM 2391 C C . LYS A 1 303 ? -15.262 -4.679 24.882 1.00 86.56 303 LYS A C 1
ATOM 2393 O O . LYS A 1 303 ? -16.276 -5.365 24.949 1.00 86.56 303 LYS A O 1
ATOM 2398 N N . MET A 1 304 ? -15.063 -3.781 23.911 1.00 87.12 304 MET A N 1
ATOM 2399 C CA . MET A 1 304 ? -15.996 -3.568 22.799 1.00 87.12 304 MET A CA 1
ATOM 2400 C C . MET A 1 304 ? -16.085 -4.815 21.910 1.00 87.12 304 MET A C 1
ATOM 2402 O O . MET A 1 304 ? -17.177 -5.187 21.495 1.00 87.12 304 MET A O 1
ATOM 2406 N N . VAL A 1 305 ? -14.968 -5.524 21.704 1.00 84.00 305 VAL A N 1
ATOM 2407 C CA . VAL A 1 305 ? -14.939 -6.810 20.982 1.00 84.00 305 VAL A CA 1
ATOM 2408 C C . VAL A 1 305 ? -15.631 -7.926 21.768 1.00 84.00 305 VAL A C 1
ATOM 2410 O O . VAL A 1 305 ? -16.285 -8.797 21.192 1.00 84.00 305 VAL A O 1
ATOM 2413 N N . HIS A 1 306 ? -15.503 -7.921 23.093 1.00 80.25 306 HIS A N 1
ATOM 2414 C CA . HIS A 1 306 ? -16.089 -8.961 23.939 1.00 80.25 306 HIS A CA 1
ATOM 2415 C C . HIS A 1 306 ? -17.574 -8.751 24.257 1.00 80.25 306 HIS A C 1
ATOM 2417 O O . HIS A 1 306 ? -18.187 -9.636 24.863 1.00 80.25 306 HIS A O 1
ATOM 2423 N N . ASN A 1 307 ? -18.163 -7.623 23.850 1.00 75.69 307 ASN A N 1
ATOM 2424 C CA . ASN A 1 307 ? -19.595 -7.404 23.991 1.00 75.69 307 ASN A CA 1
ATOM 2425 C C . ASN A 1 307 ? -20.371 -8.447 23.162 1.00 75.69 307 ASN A C 1
ATOM 2427 O O . ASN A 1 307 ? -20.027 -8.717 22.014 1.00 75.69 307 ASN A O 1
ATOM 2431 N N . ARG A 1 308 ? -21.407 -9.060 23.746 1.00 69.62 308 ARG A N 1
ATOM 2432 C CA . ARG A 1 308 ? -22.252 -10.064 23.065 1.00 69.62 308 ARG A CA 1
ATOM 2433 C C . ARG A 1 308 ? -23.435 -9.449 22.312 1.00 69.62 308 ARG A C 1
ATOM 2435 O O . ARG A 1 308 ? -24.260 -10.195 21.798 1.00 69.62 308 ARG A O 1
ATOM 2442 N N . GLY A 1 309 ? -23.531 -8.121 22.283 1.00 77.44 3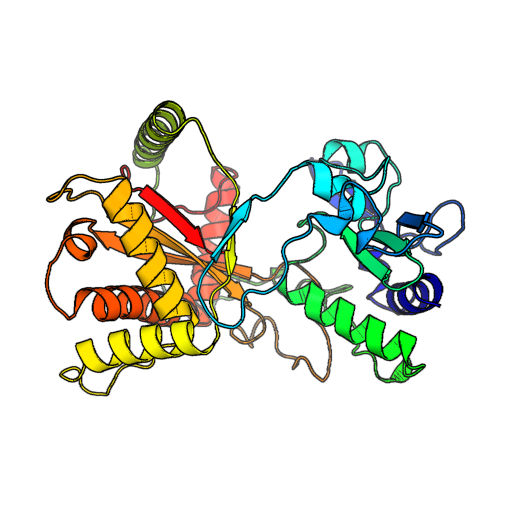09 GLY A N 1
ATOM 2443 C CA . GLY A 1 309 ? -24.561 -7.413 21.533 1.00 77.44 309 GLY A CA 1
ATOM 2444 C C . GLY A 1 309 ? -24.499 -7.717 20.037 1.00 77.44 309 GLY A C 1
ATOM 2445 O O . GLY A 1 309 ? -23.421 -7.910 19.467 1.00 77.44 309 GLY A O 1
ATOM 2446 N N . GLU A 1 310 ? -25.670 -7.737 19.403 1.00 77.75 310 GLU A N 1
ATOM 2447 C CA . GLU A 1 310 ? -25.808 -7.879 17.948 1.00 77.75 310 GLU A CA 1
ATOM 2448 C C . GLU A 1 310 ? -25.119 -6.724 17.198 1.00 77.75 310 GLU A C 1
ATOM 2450 O O . GLU A 1 310 ? -24.690 -6.891 16.061 1.00 77.75 310 GLU A O 1
ATOM 2455 N N . ASP A 1 311 ? -24.927 -5.580 17.864 1.00 84.94 311 ASP A N 1
ATOM 2456 C CA . ASP A 1 311 ? -24.277 -4.371 17.357 1.00 84.94 311 ASP A CA 1
ATOM 2457 C C . ASP A 1 311 ? -22.747 -4.441 17.293 1.00 84.94 311 ASP A C 1
ATOM 2459 O O . ASP A 1 311 ? -22.136 -3.561 16.696 1.00 84.94 311 ASP A O 1
ATOM 2463 N N . ARG A 1 312 ? -22.103 -5.474 17.855 1.00 90.81 312 ARG A N 1
ATOM 2464 C CA . ARG A 1 312 ? -20.634 -5.554 17.966 1.00 90.81 312 ARG A CA 1
ATOM 2465 C C . ARG A 1 312 ? -19.904 -5.311 16.642 1.00 90.81 312 ARG A C 1
ATOM 2467 O O . ARG A 1 312 ? -18.945 -4.541 16.610 1.00 90.81 312 ARG A O 1
ATOM 2474 N N . LEU A 1 313 ? -20.313 -6.002 15.575 1.00 93.00 313 LEU A N 1
ATOM 2475 C CA . LEU A 1 313 ? -19.653 -5.898 14.270 1.00 93.00 313 LEU A CA 1
ATOM 2476 C C . LEU A 1 313 ? -19.820 -4.487 13.693 1.00 93.00 313 LEU A C 1
ATOM 2478 O O . LEU A 1 313 ? -18.830 -3.865 13.311 1.00 93.00 313 LEU A O 1
ATOM 2482 N N . GLY A 1 314 ? -21.052 -3.969 13.699 1.00 92.94 314 GLY A N 1
ATOM 2483 C CA . GLY A 1 314 ? -21.349 -2.616 13.239 1.00 92.94 314 GLY A CA 1
ATOM 2484 C C . GLY A 1 314 ? -20.618 -1.546 14.046 1.00 92.94 314 GLY A C 1
ATOM 2485 O O . GLY A 1 314 ? -20.012 -0.656 13.461 1.00 92.94 314 GLY A O 1
ATOM 2486 N N . SER A 1 315 ? -20.598 -1.649 15.375 1.00 92.38 315 SER A N 1
ATOM 2487 C CA . SER A 1 315 ? -19.950 -0.681 16.268 1.00 92.38 315 SER A CA 1
ATOM 2488 C C . SER A 1 315 ? -18.442 -0.564 16.016 1.00 92.38 315 SER A C 1
ATOM 2490 O O . SER A 1 315 ? -17.906 0.544 15.997 1.00 92.38 315 SER A O 1
ATOM 2492 N N . ILE A 1 316 ? -17.752 -1.681 15.758 1.00 94.19 316 ILE A N 1
ATOM 2493 C CA . ILE A 1 316 ? -16.321 -1.661 15.410 1.00 94.19 316 ILE A CA 1
ATOM 2494 C C . ILE A 1 316 ? -16.112 -1.122 13.990 1.00 94.19 316 ILE A C 1
ATOM 2496 O O . ILE A 1 316 ? -15.251 -0.264 13.792 1.00 94.19 316 ILE A O 1
ATOM 2500 N N . ALA A 1 317 ? -16.915 -1.559 13.014 1.00 94.75 317 ALA A N 1
ATOM 2501 C CA . ALA A 1 317 ? -16.843 -1.044 11.643 1.00 94.75 317 ALA A CA 1
ATOM 2502 C C . ALA A 1 317 ? -17.076 0.477 11.596 1.00 94.75 317 ALA A C 1
ATOM 2504 O O . ALA A 1 317 ? -16.406 1.203 10.863 1.00 94.75 317 ALA A O 1
ATOM 2505 N N . LEU A 1 318 ? -17.977 0.978 12.440 1.00 93.50 318 LEU A N 1
ATOM 2506 C CA . LEU A 1 318 ? -18.257 2.396 12.600 1.00 93.50 318 LEU A CA 1
ATOM 2507 C C . LEU A 1 318 ? -17.115 3.163 13.248 1.00 93.50 318 LEU A C 1
ATOM 2509 O O . LEU A 1 318 ? -16.812 4.263 12.791 1.00 93.50 318 LEU A O 1
ATOM 2513 N N . ALA A 1 319 ? -16.461 2.598 14.263 1.00 93.88 319 ALA A N 1
ATOM 2514 C CA . ALA A 1 319 ? -15.262 3.201 14.834 1.00 93.88 319 ALA A CA 1
ATOM 2515 C C . ALA A 1 319 ? -14.172 3.363 13.761 1.00 93.88 319 ALA A C 1
ATOM 2517 O O . ALA A 1 319 ? -13.642 4.458 13.594 1.00 93.88 319 ALA A O 1
ATOM 2518 N N . VAL A 1 320 ? -13.923 2.320 12.959 1.00 95.38 320 VAL A N 1
ATOM 2519 C CA . VAL A 1 320 ? -12.975 2.370 11.831 1.00 95.38 320 VAL A CA 1
ATOM 2520 C C . VAL A 1 320 ? -13.373 3.443 10.813 1.00 95.38 320 VAL A C 1
ATOM 2522 O O . VAL A 1 320 ? -12.555 4.288 10.447 1.00 95.38 320 VAL A O 1
ATOM 2525 N N . ARG A 1 321 ? -14.642 3.465 10.392 1.00 95.38 321 ARG A N 1
ATOM 2526 C CA . ARG A 1 321 ? -15.167 4.453 9.438 1.00 95.38 321 ARG A CA 1
ATOM 2527 C C . ARG A 1 321 ? -15.022 5.889 9.942 1.00 95.38 321 ARG A C 1
ATOM 2529 O O . ARG A 1 321 ? -14.586 6.747 9.174 1.00 95.38 321 ARG A O 1
ATOM 2536 N N . ARG A 1 322 ? -15.379 6.157 11.202 1.00 94.69 322 ARG A N 1
ATOM 2537 C CA . ARG A 1 322 ? -15.264 7.490 11.817 1.00 94.69 322 ARG A CA 1
ATOM 2538 C C . ARG A 1 322 ? -13.802 7.924 11.887 1.00 94.69 322 ARG A C 1
ATOM 2540 O O . ARG A 1 322 ? -13.481 9.016 11.431 1.00 94.69 322 ARG A O 1
ATOM 2547 N N . SER A 1 323 ? -12.902 7.037 12.315 1.00 95.25 323 SER A N 1
ATOM 2548 C CA . SER A 1 323 ? -11.462 7.317 12.333 1.00 95.25 323 SER A CA 1
ATOM 2549 C C . SER A 1 323 ? -10.910 7.671 10.952 1.00 95.25 323 SER A C 1
ATOM 2551 O O . SER A 1 323 ? -10.138 8.623 10.844 1.00 95.25 323 SER A O 1
ATOM 2553 N N . ILE A 1 324 ? -11.350 6.979 9.892 1.00 95.38 324 ILE A N 1
ATOM 2554 C CA . ILE A 1 324 ? -11.014 7.344 8.509 1.00 95.38 324 ILE A CA 1
ATOM 2555 C C . ILE A 1 324 ? -11.559 8.738 8.193 1.00 95.38 324 ILE A C 1
ATOM 2557 O O . ILE A 1 324 ? -10.801 9.595 7.757 1.00 95.38 324 ILE A O 1
ATOM 2561 N N . GLN A 1 325 ? -12.846 9.007 8.413 1.00 95.25 325 GLN A N 1
ATOM 2562 C CA . GLN A 1 325 ? -13.444 10.311 8.093 1.00 95.25 325 GLN A CA 1
ATOM 2563 C C . GLN A 1 325 ? -12.732 11.480 8.786 1.00 95.25 325 GLN A C 1
ATOM 2565 O O . GLN A 1 325 ? -12.508 12.506 8.154 1.00 95.25 325 GLN A O 1
ATOM 2570 N N . GLU A 1 326 ? -12.334 11.306 10.044 1.00 95.88 326 GLU A N 1
ATOM 2571 C CA . GLU A 1 326 ? -11.654 12.333 10.832 1.00 95.88 326 GLU A CA 1
ATOM 2572 C C . GLU A 1 326 ? -10.197 12.542 10.393 1.00 95.88 326 GLU A C 1
ATOM 2574 O O . GLU A 1 326 ? -9.756 13.677 10.225 1.00 95.88 326 GLU A O 1
ATOM 2579 N N . GLN A 1 327 ? -9.434 11.465 10.182 1.00 97.06 327 GLN A N 1
ATOM 2580 C CA . GLN A 1 327 ? -7.987 11.543 9.917 1.00 97.06 327 GLN A CA 1
ATOM 2581 C C . GLN A 1 327 ? -7.623 11.766 8.450 1.00 97.06 327 GLN A C 1
ATOM 2583 O O . GLN A 1 327 ? -6.464 12.031 8.149 1.00 97.06 327 GLN A O 1
ATOM 2588 N N . THR A 1 328 ? -8.585 11.655 7.536 1.00 96.44 328 THR A N 1
ATOM 2589 C CA . THR A 1 328 ? -8.326 11.714 6.089 1.00 96.44 328 THR A CA 1
ATOM 2590 C C . THR A 1 328 ? -8.868 12.974 5.413 1.00 96.44 328 THR A C 1
ATOM 2592 O O . THR A 1 328 ? -8.953 13.019 4.182 1.00 96.44 328 THR A O 1
ATOM 2595 N N . THR A 1 329 ? -9.246 13.985 6.202 1.00 97.19 329 THR A N 1
ATOM 2596 C CA . THR A 1 329 ? -9.469 15.349 5.708 1.00 97.19 329 THR A CA 1
ATOM 2597 C C . THR A 1 329 ? -8.137 15.995 5.339 1.00 97.19 329 THR A C 1
ATOM 2599 O O . THR A 1 329 ? -7.085 15.612 5.855 1.00 97.19 329 THR A O 1
ATOM 2602 N N . GLU A 1 330 ? -8.167 17.001 4.471 1.00 97.06 330 GLU A N 1
ATOM 2603 C CA . GLU A 1 330 ? -6.951 17.712 4.075 1.00 97.06 330 GLU A CA 1
ATOM 2604 C C . GLU A 1 330 ? -6.250 18.389 5.267 1.00 97.06 330 GLU A C 1
ATOM 2606 O O . GLU A 1 330 ? -5.036 18.250 5.429 1.00 97.06 330 GLU A O 1
ATOM 2611 N N . ASP A 1 331 ? -7.014 19.007 6.176 1.00 96.88 331 ASP A N 1
ATOM 2612 C CA . ASP A 1 331 ? -6.494 19.544 7.442 1.00 96.88 331 ASP A CA 1
ATOM 2613 C C . ASP A 1 331 ? -5.747 18.479 8.257 1.00 96.88 331 ASP A C 1
ATOM 2615 O O . ASP A 1 331 ? -4.622 18.711 8.712 1.00 96.88 331 ASP A O 1
ATOM 2619 N N . SER A 1 332 ? -6.343 17.292 8.413 1.00 97.25 332 SER A N 1
ATOM 2620 C CA . SER A 1 332 ? -5.739 16.180 9.150 1.00 97.25 332 SER A CA 1
ATOM 2621 C C . SER A 1 332 ? -4.486 15.641 8.460 1.00 97.25 332 SER A C 1
ATOM 2623 O O . SER A 1 332 ? -3.523 15.304 9.148 1.00 97.25 332 SER A O 1
ATOM 2625 N N . ILE A 1 333 ? -4.443 15.621 7.123 1.00 97.69 333 ILE A N 1
ATOM 2626 C CA . ILE A 1 333 ? -3.251 15.250 6.344 1.00 97.69 333 ILE A CA 1
ATOM 2627 C C . ILE A 1 333 ? -2.107 16.229 6.630 1.00 97.69 333 ILE A C 1
ATOM 2629 O O . ILE A 1 333 ? -0.991 15.805 6.940 1.00 97.69 333 ILE A O 1
ATOM 2633 N N . HIS A 1 334 ? -2.368 17.539 6.588 1.00 97.88 334 HIS A N 1
ATOM 2634 C CA . HIS A 1 334 ? -1.354 18.546 6.911 1.00 97.88 334 HIS A CA 1
ATOM 2635 C C . HIS A 1 334 ? -0.923 18.479 8.383 1.00 97.88 334 HIS A C 1
ATOM 2637 O O . HIS A 1 334 ? 0.270 18.603 8.678 1.00 97.88 334 HIS A O 1
ATOM 2643 N N . ALA A 1 335 ? -1.850 18.216 9.306 1.00 97.12 335 ALA A N 1
ATOM 2644 C CA . ALA A 1 335 ? -1.535 18.015 10.718 1.00 97.12 335 ALA A CA 1
ATOM 2645 C C . ALA A 1 335 ? -0.669 16.768 10.958 1.00 97.12 335 ALA A C 1
ATOM 2647 O O . ALA A 1 335 ? 0.324 16.841 11.683 1.00 97.12 335 ALA A O 1
ATOM 2648 N N . GLN A 1 336 ? -0.982 15.644 10.309 1.00 97.25 336 GLN A N 1
ATOM 2649 C CA . GLN A 1 336 ? -0.183 14.420 10.370 1.00 97.25 336 GLN A CA 1
ATOM 2650 C C . GLN A 1 336 ? 1.215 14.639 9.776 1.00 97.25 336 GLN A C 1
ATOM 2652 O O . GLN A 1 336 ? 2.207 14.173 10.341 1.00 97.25 336 GLN A O 1
ATOM 2657 N N . ALA A 1 337 ? 1.319 15.380 8.668 1.00 96.88 337 ALA A N 1
ATOM 2658 C CA . ALA A 1 337 ? 2.598 15.731 8.062 1.00 96.88 337 ALA A CA 1
ATOM 2659 C C . ALA A 1 337 ? 3.465 16.588 9.002 1.00 96.88 337 ALA A C 1
ATOM 2661 O O . ALA A 1 337 ? 4.652 16.292 9.140 1.00 96.88 337 ALA A O 1
ATOM 2662 N N . ARG A 1 338 ? 2.885 17.584 9.695 1.00 95.69 338 ARG A N 1
ATOM 2663 C CA . ARG A 1 338 ? 3.581 18.353 10.749 1.00 95.69 338 ARG A CA 1
ATOM 2664 C C . ARG A 1 338 ? 4.126 17.447 11.842 1.00 95.69 338 ARG A C 1
ATOM 2666 O O . ARG A 1 338 ? 5.334 17.395 12.034 1.00 95.69 338 ARG A O 1
ATOM 2673 N N . LEU A 1 339 ? 3.252 16.661 12.476 1.00 95.25 339 LEU A N 1
ATOM 2674 C CA . LEU A 1 339 ? 3.647 15.762 13.564 1.00 95.25 339 LEU A CA 1
ATOM 2675 C C . LEU A 1 339 ? 4.723 14.762 13.131 1.00 95.25 339 LEU A C 1
ATOM 2677 O O . LEU A 1 339 ? 5.618 14.436 13.909 1.00 95.25 339 LEU A O 1
ATOM 2681 N N . THR A 1 340 ? 4.652 14.283 11.887 1.00 95.06 340 THR A N 1
ATOM 2682 C CA . THR A 1 340 ? 5.656 13.379 11.315 1.00 95.06 340 THR A CA 1
ATOM 2683 C C . THR A 1 340 ? 7.007 14.065 11.167 1.00 95.06 340 THR A C 1
ATOM 2685 O O . THR A 1 340 ? 8.017 13.481 11.545 1.00 95.06 340 THR A O 1
ATOM 2688 N N . ARG A 1 341 ? 7.046 15.305 10.670 1.00 93.31 341 ARG A N 1
ATOM 2689 C CA . ARG A 1 341 ? 8.294 16.074 10.556 1.00 93.31 341 ARG A CA 1
ATOM 2690 C C . ARG A 1 341 ? 8.929 16.304 11.921 1.00 93.31 341 ARG A C 1
ATOM 2692 O O . ARG A 1 341 ? 10.089 15.939 12.095 1.00 93.31 341 ARG A O 1
ATOM 2699 N N . ASP A 1 342 ? 8.148 16.800 12.874 1.00 92.44 342 ASP A N 1
ATOM 2700 C CA . ASP A 1 342 ? 8.626 17.110 14.222 1.00 92.44 342 ASP A CA 1
ATOM 2701 C C . ASP A 1 342 ? 9.143 15.843 14.928 1.00 92.44 342 ASP A C 1
ATOM 2703 O O . ASP A 1 342 ? 10.238 15.826 15.488 1.00 92.44 342 ASP A O 1
ATOM 2707 N N . SER A 1 343 ? 8.398 14.732 14.841 1.00 92.00 343 SER A N 1
ATOM 2708 C CA . SER A 1 343 ? 8.784 13.466 15.486 1.00 92.00 343 SER A CA 1
ATOM 2709 C C . SER A 1 343 ? 10.046 12.854 14.867 1.00 92.00 343 SER A C 1
ATOM 2711 O O . SER A 1 343 ? 10.910 12.355 15.595 1.00 92.00 343 SER A O 1
ATOM 2713 N N . LEU A 1 344 ? 10.185 12.921 13.536 1.00 91.00 344 LEU A N 1
ATOM 2714 C CA . LEU A 1 344 ? 11.370 12.433 12.828 1.00 91.00 344 LEU A CA 1
ATOM 2715 C C . LEU A 1 344 ? 12.609 13.291 13.105 1.00 91.00 344 LEU A C 1
ATOM 2717 O O . LEU A 1 344 ? 13.706 12.742 13.164 1.00 91.00 344 LEU A O 1
ATOM 2721 N N . GLU A 1 345 ? 12.455 14.604 13.284 1.00 89.94 345 GLU A N 1
ATOM 2722 C CA . GLU A 1 345 ? 13.559 15.498 13.654 1.00 89.94 345 GLU A CA 1
ATOM 2723 C C . GLU A 1 345 ? 14.067 15.214 15.072 1.00 89.94 345 GLU A C 1
ATOM 2725 O O . GLU A 1 345 ? 15.275 15.158 15.293 1.00 89.94 345 GLU A O 1
ATOM 2730 N N . VAL A 1 346 ? 13.155 14.966 16.015 1.00 87.75 346 VAL A N 1
ATOM 2731 C CA . VAL A 1 346 ? 13.501 14.718 17.422 1.00 87.75 346 VAL A CA 1
ATOM 2732 C C . VAL A 1 346 ? 14.028 13.301 17.661 1.00 87.75 346 VAL A C 1
ATOM 2734 O O . VAL A 1 346 ? 14.984 13.118 18.411 1.00 87.75 346 VAL A O 1
ATOM 2737 N N . SER A 1 347 ? 13.391 12.286 17.072 1.00 85.38 347 SER A N 1
ATOM 2738 C CA . SER A 1 347 ? 13.609 10.878 17.447 1.00 85.38 347 SER A CA 1
ATOM 2739 C C . SER A 1 347 ? 13.934 9.944 16.283 1.00 85.38 347 SER A C 1
ATOM 2741 O O . SER A 1 347 ? 14.333 8.804 16.510 1.00 85.38 347 SER A O 1
ATOM 2743 N N . GLY A 1 348 ? 13.743 10.385 15.036 1.00 86.31 348 GLY A N 1
ATOM 2744 C CA . GLY A 1 348 ? 13.829 9.518 13.859 1.00 86.31 348 GLY A CA 1
ATOM 2745 C C . GLY A 1 348 ? 12.678 8.512 13.722 1.00 86.31 348 GLY A C 1
ATOM 2746 O O . GLY A 1 348 ? 12.694 7.712 12.789 1.00 86.31 348 GLY A O 1
ATOM 2747 N N . ILE A 1 349 ? 11.674 8.558 14.606 1.00 87.81 349 ILE A N 1
ATOM 2748 C CA . ILE A 1 349 ? 10.519 7.653 14.619 1.00 87.81 349 ILE A CA 1
ATOM 2749 C C . ILE A 1 349 ? 9.246 8.453 14.271 1.00 87.81 349 ILE A C 1
ATOM 2751 O O . ILE A 1 349 ? 9.072 9.567 14.771 1.00 87.81 349 ILE A O 1
ATOM 2755 N N . PRO A 1 350 ? 8.350 7.930 13.410 1.00 90.94 350 PRO A N 1
ATOM 2756 C CA . PRO A 1 350 ? 7.045 8.543 13.160 1.00 90.94 350 PRO A CA 1
ATOM 2757 C C . PRO A 1 350 ? 6.190 8.659 14.438 1.00 90.94 350 PRO A C 1
ATOM 2759 O O . PRO A 1 350 ? 6.377 7.881 15.374 1.00 90.94 350 PRO A O 1
ATOM 2762 N N . PRO A 1 351 ? 5.216 9.585 14.493 1.00 93.19 351 PRO A N 1
ATOM 2763 C CA . PRO A 1 351 ? 4.347 9.733 15.654 1.00 93.19 351 PRO A CA 1
ATOM 2764 C C . PRO A 1 351 ? 3.536 8.455 15.892 1.00 93.19 351 PRO A C 1
ATOM 2766 O O . PRO A 1 351 ? 2.939 7.897 14.969 1.00 93.19 351 PRO A O 1
ATOM 2769 N N . LEU A 1 352 ? 3.496 8.026 17.152 1.00 93.25 352 LEU A N 1
ATOM 2770 C CA . LEU A 1 352 ? 2.669 6.921 17.622 1.00 93.25 352 LEU A CA 1
ATOM 2771 C C . LEU A 1 352 ? 1.465 7.478 18.375 1.00 93.25 352 LEU A C 1
ATOM 2773 O O . LEU A 1 352 ? 1.593 8.445 19.127 1.00 93.25 352 LEU A O 1
ATOM 2777 N N . PHE A 1 353 ? 0.307 6.852 18.195 1.00 94.75 353 PHE A N 1
ATOM 2778 C CA . PHE A 1 353 ? -0.941 7.247 18.840 1.00 94.75 353 PHE A CA 1
ATOM 2779 C C . PHE A 1 353 ? -1.525 6.079 19.631 1.00 94.75 353 PHE A C 1
ATOM 2781 O O . PHE A 1 353 ? -1.302 4.926 19.267 1.00 94.75 353 PHE A O 1
ATOM 2788 N N . GLY A 1 354 ? -2.281 6.380 20.685 1.00 94.06 354 GLY A N 1
ATOM 2789 C CA . GLY A 1 354 ? -2.982 5.406 21.518 1.00 94.06 354 GLY A CA 1
ATOM 2790 C C . GLY A 1 354 ? -2.394 5.262 22.916 1.00 94.06 354 GLY A C 1
ATOM 2791 O O . GLY A 1 354 ? -1.602 6.083 23.374 1.00 94.06 354 GLY A O 1
ATOM 2792 N N . ASP A 1 355 ? -2.824 4.216 23.616 1.00 93.88 355 ASP A N 1
ATOM 2793 C CA . ASP A 1 355 ? -2.366 3.948 24.976 1.00 93.88 355 ASP A CA 1
ATOM 2794 C C . ASP A 1 355 ? -0.983 3.289 24.975 1.00 93.88 355 ASP A C 1
ATOM 2796 O O . ASP A 1 355 ? -0.637 2.511 24.087 1.00 93.88 355 ASP A O 1
ATOM 2800 N N . VAL A 1 356 ? -0.193 3.530 26.023 1.00 93.31 356 VAL A N 1
ATOM 2801 C CA . VAL A 1 356 ? 1.163 2.960 26.146 1.00 93.31 356 VAL A CA 1
ATOM 2802 C C . VAL A 1 356 ? 1.184 1.433 26.213 1.00 93.31 356 VAL A C 1
ATOM 2804 O O . VAL A 1 356 ? 2.192 0.824 25.891 1.00 93.31 356 VAL A O 1
ATOM 2807 N N . ASN A 1 357 ? 0.089 0.797 26.622 1.00 91.94 357 ASN A N 1
ATOM 2808 C CA . ASN A 1 357 ? -0.048 -0.656 26.649 1.00 91.94 357 ASN A CA 1
ATOM 2809 C C . ASN A 1 357 ? -0.989 -1.164 25.547 1.00 91.94 357 ASN A C 1
ATOM 2811 O O . ASN A 1 357 ? -1.567 -2.234 25.700 1.00 91.94 357 ASN A O 1
ATOM 2815 N N . GLN A 1 358 ? -1.205 -0.411 24.466 1.00 92.50 358 GLN A N 1
ATOM 2816 C CA . GLN A 1 358 ? -2.074 -0.830 23.364 1.00 92.50 358 GLN A CA 1
ATOM 2817 C C . GLN A 1 358 ? -1.587 -2.115 22.680 1.00 92.50 358 GLN A C 1
ATOM 2819 O O . GLN A 1 358 ? -0.409 -2.457 22.748 1.00 92.50 358 GLN A O 1
ATOM 2824 N N . PHE A 1 359 ? -2.495 -2.828 22.017 1.00 91.88 359 PHE A N 1
ATOM 2825 C CA . PHE A 1 359 ? -2.167 -3.885 21.063 1.00 91.88 359 PHE A CA 1
ATOM 2826 C C . PHE A 1 359 ? -2.523 -3.424 19.654 1.00 91.88 359 PHE A C 1
ATOM 2828 O O . PHE A 1 359 ? -3.663 -3.024 19.413 1.00 91.88 359 PHE A O 1
ATOM 2835 N N . THR A 1 360 ? -1.571 -3.483 18.729 1.00 91.31 360 THR A N 1
ATOM 2836 C CA . THR A 1 360 ? -1.756 -2.935 17.382 1.00 91.31 360 THR A CA 1
ATOM 2837 C C . THR A 1 360 ? -2.034 -4.040 16.371 1.00 91.31 360 THR A C 1
ATOM 2839 O O . THR A 1 360 ? -1.308 -5.029 16.304 1.00 91.31 360 THR A O 1
ATOM 2842 N N . ILE A 1 361 ? -3.071 -3.854 15.556 1.00 92.19 361 ILE A N 1
ATOM 2843 C CA . ILE A 1 361 ? -3.399 -4.703 14.410 1.00 92.19 361 ILE A CA 1
ATOM 2844 C C . ILE A 1 361 ? -3.268 -3.846 13.154 1.00 92.19 361 ILE A C 1
ATOM 2846 O O . ILE A 1 361 ? -3.950 -2.831 13.038 1.00 92.19 361 ILE A O 1
ATOM 2850 N N . HIS A 1 362 ? -2.408 -4.241 12.219 1.00 90.31 362 HIS A N 1
ATOM 2851 C CA . HIS A 1 362 ? -2.206 -3.520 10.963 1.00 90.31 362 HIS A CA 1
ATOM 2852 C C . HIS A 1 362 ? -2.928 -4.226 9.812 1.00 90.31 362 HIS A C 1
ATOM 2854 O O . HIS A 1 362 ? -2.682 -5.401 9.549 1.00 90.31 362 HIS A O 1
ATOM 2860 N N . PHE A 1 363 ? -3.784 -3.486 9.115 1.00 84.81 363 PHE A N 1
ATOM 2861 C CA . PHE A 1 363 ? -4.432 -3.867 7.867 1.00 84.81 363 PHE A CA 1
ATOM 2862 C C . PHE A 1 363 ? -3.932 -2.891 6.790 1.00 84.81 363 PHE A C 1
ATOM 2864 O O . PHE A 1 363 ? -4.478 -1.803 6.624 1.00 84.81 363 PHE A O 1
ATOM 2871 N N . CYS A 1 364 ? -2.813 -3.219 6.141 1.00 58.06 364 CYS A N 1
ATOM 2872 C CA . CYS A 1 364 ? -2.186 -2.372 5.118 1.00 58.06 364 CYS A CA 1
ATOM 2873 C C . CYS A 1 364 ? -2.485 -2.874 3.709 1.00 58.06 364 CYS A C 1
ATOM 2875 O O . CYS A 1 364 ? -2.434 -4.110 3.512 1.00 58.06 364 CYS A O 1
#

pLDDT: mean 92.07, std 5.1, range [58.06, 98.12]

InterPro domains:
  IPR023213 Chloramphenicol acetyltransferase-like domain superfamily [G3DSA:3.30.559.10] (1-167)
  IPR023213 Chloramphenicol acetyltransferase-like domain superfamily [G3DSA:3.30.559.10] (201-358)

Sequence (364 aa):
MLRESLSRVIALPGWRKLGGRVRMNSKYKLEIHVPKTFSSRRPAFGFHHTTFDISIDEHPLASRLPKPTLDKPSIHDQHSDFNTFGVPPDTPLCLDDYLKSDHPQLTLHIVSFTDVTLMSICWPHIAVDGINLAHIGHAWSLSLAGRVSEIPPMLSANDDPMANAGRDSTFTGPHPLGKQQITGWQMYIFTFYYILDLLWWRTIESKVLFLPKTVVKDLRDQALSSLSKERPAPFFSESDAIVAWLTIAVTSALFPRGSTRSVTIGNAYDLRGRAPSLFPVSSDKGAYIQNAVFPCWAIIPAKMVHNRGEDRLGSIALAVRRSIQEQTTEDSIHAQARLTRDSLEVSGIPPLFGDVNQFTIHFC

Foldseek 3Di:
DLVVLLQLQCPDPLSLLQLWFWEADPVRDTDTHGDPDADPVRHSAAEEEAEDAAALCPDPPSVQPDDAPQPDKDKAADDPVCCCQAAPPLPDPDPVSRHVDSHGQWYWYWYYYPHDIDIYIHGDVQQFHPVCVVLSVVCSVCSVVVNNVQRAAAPQRPDHLLPCQLVDPVQPDAAPQNVQWQDDPLVVLLVVLVVVVCVVCVDDGDMDMHDHPVNLVVLQVLLQVLPVVDPPRDDFDSVLSVLLVVCLVVLVVPDDAPAQAKEKEKEKDALQVAACSSNVDDVSNHDHGGDGMDIFIQIDTSNLSNDPRSNSSNVSSVSVVVSCVRCRHNSNRSNQSNQQVVCCVVPVDRIDGHGSNHHYDYDD

Organism: Fusarium culmorum (NCBI:txid5516)

Radius of gyration: 22.97 Å; chains: 1; bounding box: 58×59×59 Å